Protein AF-A0A483LR30-F1 (afdb_monomer)

InterPro domains:
  IPR036388 Winged helix-like DNA-binding domain superfamily [G3DSA:1.10.10.10] (93-154)
  IPR036390 Winged helix DNA-binding domain superfamily [SSF46785] (92-152)

Mean predicted aligned error: 18.14 Å

Sequence (198 aa):
MDALKQRIIQFVRENQPVTEERMRTSLGLSVNQCRAYRKQMKATGQLFIANGSGCFISQADFEDWLRNGGGHEKMKSIGGMGGRGQTPDREQRRLIIEYLTNQTEPSTAKEIYKACHINQKSAYRILASLLEDGTIGSDGKRVGRRYVLDADSVYCDFDDRDKPIKAFVKYNPRRNGVVQAYMNSPARQRIMMIYGRC

pLDDT: mean 77.75, std 14.6, range [43.03, 92.94]

Nearest PDB structures (foldseek):
  6j05-assembly1_A  TM=7.141E-01  e=4.856E-02  Acidithiobacillus ferrooxidans
  1lnw-assembly3_F  TM=6.576E-01  e=1.129E-01  Pseudomonas aeruginosa
  4a6d-assembly1_A  TM=6.637E-01  e=6.180E-02  Homo sapiens
  3e6m-assembly1_A  TM=5.067E-01  e=1.545E-02  Ruegeria pomeroyi
  3oop-assembly1_A-2  TM=5.395E-01  e=4.305E-02  Listeria innocua Clip11262

Foldseek 3Di:
DDPLLVVLLVVQAVDPQDALVNSCVVSVHDSVRSVVSVVVCVVVLQWDQDPPRHIHRHPVVVVVCVVVCVVVVSVVVVVVVDPPPPDVLVVLLVQLVVVQVPDPDFADLVVSCVVSVHDSVSSVVSVVVCVVVVQWDWDDDDPRITIHGDPPDDPPPPCCVPVPDPDPPPDDPVPPVPVVCVVPDPVVVVVCVVVVDD

Solvent-accessible surface area (backbone atoms only — not comparable to full-atom values): 11771 Å² total; per-residue (Å²): 132,60,71,65,59,52,51,50,50,54,53,30,68,80,44,61,65,32,45,73,65,59,52,24,67,78,68,73,45,53,73,68,57,47,51,51,51,52,53,51,34,41,75,71,64,64,30,30,74,45,86,99,67,28,31,29,55,38,66,65,58,48,51,51,38,46,73,73,42,50,50,55,53,49,51,49,51,51,57,71,68,43,71,95,80,61,68,72,59,54,57,54,48,50,44,52,49,55,52,41,72,75,44,95,62,68,40,38,66,70,57,50,20,61,74,61,73,41,58,63,72,58,41,55,53,47,52,50,51,34,45,76,70,51,46,33,44,69,75,60,74,89,74,86,35,23,39,40,63,33,92,84,40,75,83,71,76,85,66,65,83,74,58,76,75,87,61,80,75,72,86,55,76,91,76,45,60,65,63,56,51,48,73,70,27,72,68,48,53,55,50,40,70,74,72,54,82,123

Radius of gyration: 27.64 Å; Cα contacts (8 Å, |Δi|>4): 156; chains: 1; bounding box: 63×42×70 Å

Secondary structure (DSSP, 8-state):
--HHHHHHHHHHHHHSSBPHHHHHHHHT--HHHHHHHHHHHHHTTS-EEETTTEEES-HHHHHHHHHTTHHHHHHHHHHHT--TTSHHHHHHHHHHHHHHHT-SSPEEHHHHHHHTT--HHHHHHHHHHHHHTTSEEE-SSSSS-EEEE-TT-------GGGS---------TTT-HHHHHHHT-HHHHHHHHHH---

Structure (mmCIF, N/CA/C/O backbone):
data_AF-A0A483LR30-F1
#
_entry.id   AF-A0A483LR30-F1
#
loop_
_atom_site.group_PDB
_atom_site.id
_atom_site.type_symbol
_atom_site.label_atom_id
_atom_site.label_alt_id
_atom_site.label_comp_id
_atom_site.label_asym_id
_atom_site.label_entity_id
_atom_site.label_seq_id
_atom_site.pdbx_PDB_ins_code
_atom_site.Cartn_x
_atom_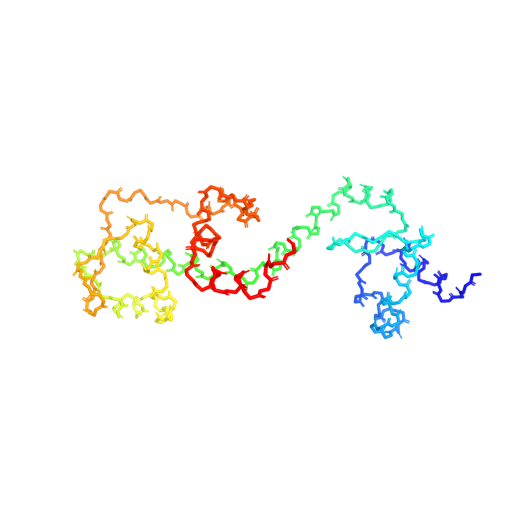site.Cartn_y
_atom_site.Cartn_z
_atom_site.occupancy
_atom_site.B_iso_or_equiv
_atom_site.auth_seq_id
_atom_site.auth_comp_id
_atom_site.auth_asym_id
_atom_site.auth_atom_id
_atom_site.pdbx_PDB_model_num
ATOM 1 N N . MET A 1 1 ? 25.259 -0.276 -29.993 1.00 59.34 1 MET A N 1
ATOM 2 C CA . MET A 1 1 ? 24.582 -0.167 -28.679 1.00 59.34 1 MET A CA 1
ATOM 3 C C . MET A 1 1 ? 25.258 0.946 -27.899 1.00 59.34 1 MET A C 1
ATOM 5 O O . MET A 1 1 ? 26.475 1.009 -27.936 1.00 59.34 1 MET A O 1
ATOM 9 N N . ASP A 1 2 ? 24.489 1.821 -27.253 1.00 82.62 2 ASP A N 1
ATOM 10 C CA . ASP A 1 2 ? 25.010 2.918 -26.423 1.00 82.62 2 ASP A CA 1
ATOM 11 C C . ASP A 1 2 ? 25.738 2.362 -25.178 1.00 82.62 2 ASP A C 1
ATOM 13 O O . ASP A 1 2 ? 25.225 1.446 -24.527 1.00 82.62 2 ASP A O 1
ATOM 17 N N . ALA A 1 3 ? 26.926 2.885 -24.858 1.00 86.75 3 ALA A N 1
ATOM 18 C CA . ALA A 1 3 ? 27.791 2.388 -23.780 1.00 86.75 3 ALA A CA 1
ATOM 19 C C . ALA A 1 3 ? 27.086 2.424 -22.413 1.00 86.75 3 ALA A C 1
ATOM 21 O O . ALA A 1 3 ? 27.241 1.522 -21.585 1.00 86.75 3 ALA A O 1
ATOM 22 N N . LEU A 1 4 ? 26.227 3.425 -22.198 1.00 86.75 4 LEU A N 1
ATOM 23 C CA . LEU A 1 4 ? 25.435 3.531 -20.977 1.00 86.75 4 LEU A CA 1
ATOM 24 C C . LEU A 1 4 ? 24.368 2.431 -20.879 1.00 86.75 4 LEU A C 1
ATOM 26 O O . LEU A 1 4 ? 24.149 1.876 -19.802 1.00 86.75 4 LEU A O 1
ATOM 30 N N . LYS A 1 5 ? 23.736 2.062 -22.000 1.00 86.88 5 LYS A N 1
ATOM 31 C CA . LYS A 1 5 ? 22.746 0.973 -22.043 1.00 86.88 5 LYS A CA 1
ATOM 32 C C . LYS A 1 5 ? 23.391 -0.372 -21.723 1.00 86.88 5 LYS A C 1
ATOM 34 O O . LYS A 1 5 ? 22.809 -1.151 -20.975 1.00 86.88 5 LYS A O 1
ATOM 39 N N . GLN A 1 6 ? 24.605 -0.623 -22.217 1.00 88.75 6 GLN A N 1
ATOM 40 C CA . GLN A 1 6 ? 25.364 -1.829 -21.866 1.00 88.75 6 GLN A CA 1
ATOM 41 C C . GLN A 1 6 ? 25.716 -1.868 -20.377 1.00 88.75 6 GLN A C 1
ATOM 43 O O . GLN A 1 6 ? 25.539 -2.901 -19.737 1.00 88.75 6 GLN A O 1
ATOM 48 N N . ARG A 1 7 ? 26.119 -0.732 -19.798 1.00 91.25 7 ARG A N 1
ATOM 49 C CA . ARG A 1 7 ? 26.382 -0.627 -18.357 1.00 91.25 7 ARG A CA 1
ATOM 50 C C . ARG A 1 7 ? 25.129 -0.884 -17.513 1.00 91.25 7 ARG A C 1
ATOM 52 O O . ARG A 1 7 ? 25.220 -1.559 -16.493 1.00 91.25 7 ARG A O 1
ATOM 59 N N . ILE A 1 8 ? 23.962 -0.392 -17.944 1.00 90.06 8 ILE A N 1
ATOM 60 C CA . ILE A 1 8 ? 22.673 -0.685 -17.293 1.00 90.06 8 ILE A CA 1
ATOM 61 C C . ILE A 1 8 ? 22.368 -2.185 -17.357 1.00 90.06 8 ILE A C 1
ATOM 63 O O . ILE A 1 8 ? 22.005 -2.764 -16.338 1.00 90.06 8 ILE A O 1
ATOM 67 N N . ILE A 1 9 ? 22.532 -2.820 -18.522 1.00 91.50 9 ILE A N 1
ATOM 68 C CA . ILE A 1 9 ? 22.308 -4.265 -18.692 1.00 91.50 9 ILE A CA 1
ATOM 69 C C . ILE A 1 9 ? 23.230 -5.056 -17.764 1.00 91.50 9 ILE A C 1
ATOM 71 O O . ILE A 1 9 ? 22.751 -5.913 -17.029 1.00 91.50 9 ILE A O 1
ATOM 75 N N . GLN A 1 10 ? 24.525 -4.740 -17.745 1.00 91.94 10 GLN A N 1
ATOM 76 C CA . GLN A 1 10 ? 25.486 -5.431 -16.888 1.00 91.94 10 GLN A CA 1
ATOM 77 C C . GLN A 1 10 ? 25.125 -5.282 -15.405 1.00 91.94 10 GLN A C 1
ATOM 79 O O . GLN A 1 10 ? 25.046 -6.271 -14.681 1.00 91.94 10 GLN A O 1
ATOM 84 N N . PHE A 1 11 ? 24.803 -4.058 -14.978 1.00 92.25 11 PHE A N 1
ATOM 85 C CA . PHE A 1 11 ? 24.405 -3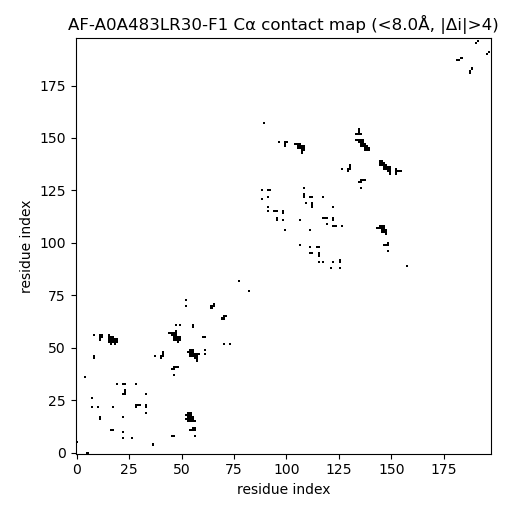.786 -13.601 1.00 92.25 11 PHE A CA 1
ATOM 86 C C . PHE A 1 11 ? 23.138 -4.541 -13.198 1.00 92.25 11 PHE A C 1
ATOM 88 O O . PHE A 1 11 ? 23.077 -5.099 -12.102 1.00 92.25 11 PHE A O 1
ATOM 95 N N . VAL A 1 12 ? 22.127 -4.566 -14.078 1.00 92.00 12 VAL A N 1
ATOM 96 C CA . VAL A 1 12 ? 20.908 -5.339 -13.837 1.00 92.00 12 VAL A CA 1
ATOM 97 C C . VAL A 1 12 ? 21.272 -6.805 -13.710 1.00 92.00 12 VAL A C 1
ATOM 99 O O . VAL A 1 12 ? 20.919 -7.385 -12.697 1.00 92.00 12 VAL A O 1
ATOM 102 N N . ARG A 1 13 ? 22.042 -7.373 -14.645 1.00 91.12 13 ARG A N 1
ATOM 103 C CA . ARG A 1 13 ? 22.407 -8.796 -14.659 1.00 91.12 13 ARG A CA 1
ATOM 104 C C . ARG A 1 13 ? 23.022 -9.278 -13.346 1.00 91.12 13 ARG A C 1
ATOM 106 O O . ARG A 1 13 ? 22.649 -10.344 -12.875 1.00 91.12 13 ARG A O 1
ATOM 113 N N . GLU A 1 14 ? 23.900 -8.477 -12.756 1.00 89.62 14 GLU A N 1
ATOM 114 C CA . GLU A 1 14 ? 24.601 -8.790 -11.505 1.00 89.62 14 GLU A CA 1
ATOM 115 C C . GLU A 1 14 ? 23.748 -8.583 -10.240 1.00 89.62 14 GLU A C 1
ATOM 117 O O . GLU A 1 14 ? 24.078 -9.117 -9.187 1.00 89.62 14 GLU A O 1
ATOM 122 N N . ASN A 1 15 ? 22.666 -7.795 -10.310 1.00 87.56 15 ASN A N 1
ATOM 123 C CA . ASN A 1 15 ? 21.936 -7.317 -9.126 1.00 87.56 15 ASN A CA 1
ATOM 124 C C . ASN A 1 15 ? 20.410 -7.525 -9.197 1.00 87.56 15 ASN A C 1
ATOM 126 O O . ASN A 1 15 ? 19.672 -6.852 -8.470 1.00 87.56 15 ASN A O 1
ATOM 130 N N . GLN A 1 16 ? 19.907 -8.401 -10.072 1.00 86.00 16 GLN A N 1
ATOM 131 C CA . GLN A 1 16 ? 18.464 -8.659 -10.203 1.00 86.00 16 GLN A CA 1
ATOM 132 C C . GLN A 1 16 ? 17.892 -9.204 -8.879 1.00 86.00 16 GLN A C 1
ATOM 134 O O . GLN A 1 16 ? 18.469 -10.142 -8.332 1.00 86.00 16 GLN A O 1
ATOM 139 N N . PRO A 1 17 ? 16.759 -8.689 -8.357 1.00 88.94 17 PRO A N 1
ATOM 140 C CA . PRO A 1 17 ? 15.949 -7.575 -8.855 1.00 88.94 17 PRO A CA 1
ATOM 141 C C . PRO A 1 17 ? 16.500 -6.185 -8.493 1.00 88.94 17 PRO A C 1
ATOM 143 O O . PRO A 1 17 ? 16.751 -5.869 -7.328 1.00 88.94 17 PRO A O 1
ATOM 146 N N . VAL A 1 18 ? 16.552 -5.282 -9.480 1.00 90.44 18 VAL A N 1
ATOM 147 C CA . VAL A 1 18 ? 17.018 -3.897 -9.274 1.00 90.44 18 VAL A CA 1
ATOM 148 C C . VAL A 1 18 ? 15.849 -2.908 -9.164 1.00 90.44 18 VAL A C 1
ATOM 150 O O . VAL A 1 18 ? 14.989 -2.843 -10.044 1.00 90.44 18 VAL A O 1
ATOM 153 N N . THR A 1 19 ? 15.823 -2.084 -8.111 1.00 90.06 19 THR A N 1
ATOM 154 C CA . THR A 1 19 ? 14.872 -0.963 -7.974 1.00 90.06 19 THR A CA 1
ATOM 155 C C . THR A 1 19 ? 15.341 0.281 -8.736 1.00 90.06 19 THR A C 1
ATOM 157 O O . THR A 1 19 ? 16.529 0.459 -8.995 1.00 90.06 19 THR A O 1
ATOM 160 N N . GLU A 1 20 ? 14.411 1.180 -9.079 1.00 87.19 20 GLU A N 1
ATOM 161 C CA . GLU A 1 20 ? 14.740 2.449 -9.755 1.00 87.19 20 GLU A CA 1
ATOM 162 C C . GLU A 1 20 ? 15.743 3.282 -8.955 1.00 87.19 20 GLU A C 1
ATOM 164 O O . GLU A 1 20 ? 16.677 3.842 -9.521 1.00 87.19 20 GLU A O 1
ATOM 169 N N . GLU A 1 21 ? 15.562 3.324 -7.636 1.00 86.88 21 GLU A N 1
ATOM 170 C CA . GLU A 1 21 ? 16.432 4.052 -6.722 1.00 86.88 21 GLU A CA 1
ATOM 171 C C . GLU A 1 21 ? 17.849 3.478 -6.711 1.00 86.88 21 GLU A C 1
ATOM 173 O O . GLU A 1 21 ? 18.806 4.224 -6.909 1.00 86.88 21 GLU A O 1
ATOM 178 N N . ARG A 1 22 ? 17.987 2.153 -6.574 1.00 88.69 22 ARG A N 1
ATOM 179 C CA . ARG A 1 22 ? 19.293 1.484 -6.584 1.00 88.69 22 ARG A CA 1
ATOM 180 C C . ARG A 1 22 ? 20.002 1.679 -7.924 1.00 88.69 22 ARG A C 1
ATOM 182 O O . ARG A 1 22 ? 21.174 2.032 -7.948 1.00 88.69 22 ARG A O 1
ATOM 189 N N . MET A 1 23 ? 19.277 1.539 -9.034 1.00 89.25 23 MET A N 1
ATOM 190 C CA . MET A 1 23 ? 19.810 1.793 -10.377 1.00 89.25 23 MET A CA 1
ATOM 191 C C . MET A 1 23 ? 20.310 3.232 -10.532 1.00 89.25 23 MET A C 1
ATOM 193 O O . MET A 1 23 ? 21.395 3.460 -11.061 1.00 89.25 23 MET A O 1
ATOM 197 N N . ARG A 1 24 ? 19.530 4.204 -10.050 1.00 91.56 24 ARG A N 1
ATOM 198 C CA . ARG A 1 24 ? 19.857 5.629 -10.125 1.00 91.56 24 ARG A CA 1
ATOM 199 C C . ARG A 1 24 ? 21.121 5.960 -9.334 1.00 91.56 24 ARG A C 1
ATOM 201 O O . ARG A 1 24 ? 22.018 6.595 -9.880 1.00 91.56 24 ARG A O 1
ATOM 208 N N . THR A 1 25 ? 21.179 5.529 -8.076 1.00 90.38 25 THR A N 1
ATOM 209 C CA . THR A 1 25 ? 22.291 5.826 -7.165 1.00 90.38 25 THR A CA 1
ATOM 210 C C . THR A 1 25 ? 23.585 5.167 -7.636 1.00 90.38 25 THR A C 1
ATOM 212 O O . THR A 1 25 ? 24.615 5.829 -7.681 1.00 90.38 25 THR A O 1
ATOM 215 N N . SER A 1 26 ? 23.538 3.902 -8.064 1.00 89.75 26 SER A N 1
ATOM 216 C CA . SER A 1 26 ? 24.737 3.176 -8.505 1.00 89.75 26 SER A CA 1
ATOM 217 C C . SER A 1 26 ? 25.282 3.647 -9.857 1.00 89.75 26 SER A C 1
ATOM 219 O O . SER A 1 26 ? 26.487 3.578 -10.088 1.00 89.75 26 SER A O 1
ATOM 221 N N . LEU A 1 27 ? 24.420 4.125 -10.760 1.00 88.81 27 LEU A N 1
ATOM 222 C CA . LEU A 1 27 ? 24.829 4.582 -12.095 1.00 88.81 27 LEU A CA 1
ATOM 223 C C . LEU A 1 27 ? 24.973 6.107 -12.206 1.00 88.81 27 LEU A C 1
ATOM 225 O O . LEU A 1 27 ? 25.323 6.597 -13.277 1.00 88.81 27 LEU A O 1
ATOM 229 N N . GLY A 1 28 ? 24.705 6.855 -11.130 1.00 89.62 28 GLY A N 1
ATOM 230 C CA . GLY A 1 28 ? 24.800 8.318 -11.112 1.00 89.62 28 GLY A CA 1
ATOM 231 C C . GLY A 1 28 ? 23.815 9.013 -12.057 1.00 89.62 28 GLY A C 1
ATOM 232 O O . GLY A 1 28 ? 24.107 10.085 -12.578 1.00 89.62 28 GLY A O 1
ATOM 233 N N . LEU A 1 29 ? 22.660 8.397 -12.323 1.00 89.06 29 LEU A N 1
ATOM 234 C CA . LEU A 1 29 ? 21.671 8.929 -13.263 1.00 89.06 29 LEU A CA 1
ATOM 235 C C . LEU A 1 29 ? 20.717 9.906 -12.571 1.00 89.06 29 LEU A C 1
ATOM 237 O O . LEU A 1 29 ? 20.402 9.771 -11.390 1.00 89.06 29 LEU A O 1
ATOM 241 N N . SER A 1 30 ? 20.170 10.866 -13.316 1.00 88.94 30 SER A N 1
ATOM 242 C CA . SER A 1 30 ? 18.988 11.595 -12.841 1.00 88.94 30 SER A CA 1
ATOM 243 C C . SER A 1 30 ? 17.737 10.705 -12.908 1.00 88.94 30 SER A C 1
ATOM 245 O O . SER A 1 30 ? 17.678 9.733 -13.668 1.00 88.94 30 SER A O 1
ATOM 247 N N . VAL A 1 31 ? 16.699 11.047 -12.136 1.00 82.75 31 VAL A N 1
ATOM 248 C CA . VAL A 1 31 ? 15.418 10.311 -12.132 1.00 82.75 31 VAL A CA 1
ATOM 249 C C . VAL A 1 31 ? 14.822 10.236 -13.543 1.00 82.75 31 VAL A C 1
ATOM 251 O O . VAL A 1 31 ? 14.442 9.161 -14.007 1.00 82.75 31 VAL A O 1
ATOM 254 N N . ASN A 1 32 ? 14.802 11.363 -14.259 1.00 86.88 32 ASN A N 1
ATOM 255 C CA . ASN A 1 32 ? 14.221 11.448 -15.600 1.00 86.88 32 ASN A CA 1
ATOM 256 C C . ASN A 1 32 ? 15.008 10.623 -16.625 1.00 86.88 32 ASN A C 1
ATOM 258 O O . ASN A 1 32 ? 14.401 9.903 -17.417 1.00 86.88 32 ASN A O 1
ATOM 262 N N . GLN A 1 33 ? 16.343 10.661 -16.572 1.00 86.31 33 GLN A N 1
ATOM 263 C CA . GLN A 1 33 ? 17.193 9.840 -17.440 1.00 86.31 33 GLN A CA 1
ATOM 264 C C . GLN A 1 33 ? 16.981 8.347 -17.176 1.00 86.31 33 GLN A C 1
ATOM 266 O O . GLN A 1 33 ? 16.758 7.588 -18.116 1.00 86.31 33 GLN A O 1
ATOM 271 N N . CYS A 1 34 ? 16.976 7.925 -15.907 1.00 87.75 34 CYS A N 1
ATOM 272 C CA . CYS A 1 34 ? 16.747 6.527 -15.536 1.00 87.75 34 CYS A CA 1
ATOM 273 C C . CYS A 1 34 ? 15.391 6.021 -16.060 1.00 87.75 34 CYS A C 1
ATOM 275 O O . CYS A 1 34 ? 15.311 4.957 -16.677 1.00 87.75 34 CYS A O 1
ATOM 277 N N . ARG A 1 35 ? 14.323 6.816 -15.907 1.00 87.88 35 ARG A N 1
ATOM 278 C CA . ARG A 1 35 ? 12.988 6.488 -16.438 1.00 87.88 35 ARG A CA 1
ATOM 279 C C . ARG A 1 35 ? 12.957 6.417 -17.961 1.00 87.88 35 ARG A C 1
ATOM 281 O O . ARG A 1 35 ? 12.355 5.490 -18.502 1.00 87.88 35 ARG A O 1
ATOM 288 N N . ALA A 1 36 ? 13.606 7.358 -18.647 1.00 88.50 36 ALA A N 1
ATOM 289 C CA . ALA A 1 36 ? 13.675 7.374 -20.104 1.00 88.50 36 ALA A CA 1
ATOM 290 C C . ALA A 1 36 ? 14.387 6.124 -20.644 1.00 88.50 36 ALA A C 1
ATOM 292 O O . ALA A 1 36 ? 13.826 5.423 -21.488 1.00 88.50 36 ALA A O 1
ATOM 293 N N . TYR A 1 37 ? 15.562 5.786 -20.102 1.00 88.62 37 TYR A N 1
ATOM 294 C CA . TYR A 1 37 ? 16.306 4.593 -20.509 1.00 88.62 37 TYR A CA 1
ATOM 295 C C . TYR A 1 37 ? 15.544 3.308 -20.201 1.00 88.62 37 TYR A C 1
ATOM 297 O O . TYR A 1 37 ? 15.400 2.469 -21.085 1.00 88.62 37 TYR A O 1
ATOM 305 N N . ARG A 1 38 ? 14.960 3.176 -19.005 1.00 89.44 38 ARG A N 1
ATOM 306 C CA . ARG A 1 38 ? 14.131 2.013 -18.648 1.00 89.44 38 ARG A CA 1
ATOM 307 C C . ARG A 1 38 ? 12.929 1.850 -19.575 1.00 89.44 38 ARG A C 1
ATOM 309 O O . ARG A 1 38 ? 12.641 0.734 -19.996 1.00 89.44 38 ARG A O 1
ATOM 316 N N . LYS A 1 39 ? 12.244 2.944 -19.929 1.00 89.62 39 LYS A N 1
ATOM 317 C CA . LYS A 1 39 ? 11.120 2.914 -20.877 1.00 89.62 39 LYS A CA 1
ATOM 318 C C . LYS A 1 39 ? 11.573 2.459 -22.265 1.00 89.62 39 LYS A C 1
ATOM 320 O O . LYS A 1 39 ? 10.926 1.595 -22.848 1.00 89.62 39 LYS A O 1
ATOM 325 N N . GLN A 1 40 ? 12.682 3.006 -22.769 1.00 90.12 40 GLN A N 1
ATOM 326 C CA . GLN A 1 40 ? 13.248 2.609 -24.061 1.00 90.12 40 GLN A CA 1
ATOM 327 C C . GLN A 1 40 ? 13.669 1.136 -24.067 1.00 90.12 40 GLN A C 1
ATOM 329 O O . GLN A 1 40 ? 13.278 0.398 -24.961 1.00 90.12 40 GLN A O 1
ATOM 334 N N . MET A 1 41 ? 14.418 0.701 -23.054 1.00 89.56 41 MET A N 1
ATOM 335 C CA . MET A 1 41 ? 14.964 -0.656 -22.959 1.00 89.56 41 MET A CA 1
ATOM 336 C C . MET A 1 41 ? 13.883 -1.712 -22.707 1.00 89.56 41 MET A C 1
ATOM 338 O O . MET A 1 41 ? 14.018 -2.847 -23.152 1.00 89.56 41 MET A O 1
ATOM 342 N N . LYS A 1 42 ? 12.777 -1.338 -22.049 1.00 90.62 42 LYS A N 1
ATOM 343 C CA . LYS A 1 42 ? 11.574 -2.175 -21.975 1.00 90.62 42 LYS A CA 1
ATOM 344 C C . LYS A 1 42 ? 10.913 -2.320 -23.346 1.00 90.62 42 LYS A C 1
ATOM 346 O O . LYS A 1 42 ? 10.532 -3.422 -23.719 1.00 90.62 42 LYS A O 1
ATOM 351 N N . ALA A 1 43 ? 10.775 -1.221 -24.091 1.00 89.00 43 ALA A N 1
ATOM 352 C CA . ALA A 1 43 ? 10.151 -1.237 -25.415 1.00 89.00 43 ALA A CA 1
ATOM 353 C C . ALA A 1 43 ? 10.948 -2.071 -26.432 1.00 89.00 43 ALA A C 1
ATOM 355 O O . ALA A 1 43 ? 10.356 -2.706 -27.295 1.00 89.00 43 ALA A O 1
ATOM 356 N N . THR A 1 44 ? 12.276 -2.104 -26.308 1.00 88.31 44 THR A N 1
ATOM 357 C CA . THR A 1 44 ? 13.167 -2.919 -27.148 1.00 88.31 44 THR A CA 1
ATOM 358 C C . THR A 1 44 ? 13.372 -4.348 -26.631 1.00 88.31 44 THR A C 1
ATOM 360 O O . THR A 1 44 ? 14.158 -5.086 -27.216 1.00 88.31 44 THR A O 1
ATOM 363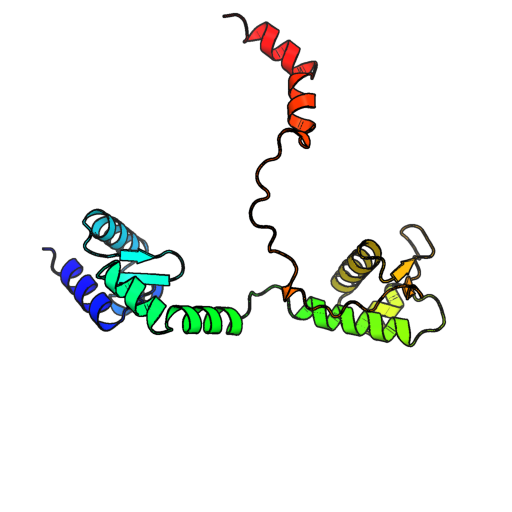 N N . GLY A 1 45 ? 12.711 -4.747 -25.536 1.00 87.06 45 GLY A N 1
ATOM 364 C CA . GLY A 1 45 ? 12.826 -6.094 -24.961 1.00 87.06 45 GLY A CA 1
ATOM 365 C C . GLY A 1 45 ? 14.170 -6.403 -24.292 1.00 87.06 45 GLY A C 1
ATOM 366 O O . GLY A 1 45 ? 14.464 -7.557 -24.012 1.00 87.06 45 GLY A O 1
ATOM 367 N N . GLN A 1 46 ? 14.996 -5.388 -24.030 1.00 88.50 46 GLN A N 1
ATOM 368 C CA . GLN A 1 46 ? 16.316 -5.542 -23.403 1.00 88.50 46 GLN A CA 1
ATOM 369 C C . GLN A 1 46 ? 16.249 -5.635 -21.876 1.00 88.50 46 GLN A C 1
ATOM 371 O O . GLN A 1 46 ? 17.218 -6.048 -21.245 1.00 88.50 46 GLN A O 1
ATOM 376 N N . LEU A 1 47 ? 15.140 -5.179 -21.289 1.00 91.38 47 LEU A N 1
ATOM 377 C CA . LEU A 1 47 ? 14.857 -5.264 -19.863 1.00 91.38 47 LEU A CA 1
ATOM 378 C C . LEU A 1 47 ? 13.406 -5.674 -19.649 1.00 91.38 47 LEU A C 1
ATOM 380 O O . LEU A 1 47 ? 12.489 -5.136 -20.276 1.00 91.38 47 LEU A O 1
ATOM 384 N N . PHE A 1 48 ? 13.194 -6.537 -18.667 1.00 90.94 48 PHE A N 1
ATOM 385 C CA . PHE A 1 48 ? 11.878 -6.869 -18.158 1.00 90.94 48 PHE A CA 1
ATOM 386 C C . PHE A 1 48 ? 11.605 -6.094 -16.865 1.00 90.94 48 PHE A C 1
ATOM 388 O O . PHE A 1 48 ? 12.336 -6.191 -15.882 1.00 90.94 48 PHE A O 1
ATOM 395 N N . ILE A 1 49 ? 10.549 -5.277 -16.858 1.00 89.00 49 ILE A N 1
ATOM 396 C CA . ILE A 1 49 ? 10.179 -4.460 -15.694 1.00 89.00 49 ILE A CA 1
ATOM 397 C C . ILE A 1 49 ? 8.868 -4.979 -15.121 1.00 89.00 49 ILE A C 1
ATOM 399 O O . ILE A 1 49 ? 7.803 -4.739 -15.699 1.00 89.00 49 ILE A O 1
ATOM 403 N N . ALA A 1 50 ? 8.961 -5.619 -13.957 1.00 86.12 50 ALA A N 1
ATOM 404 C CA . ALA A 1 50 ? 7.823 -6.064 -13.171 1.00 86.12 50 ALA A CA 1
ATOM 405 C C . ALA A 1 50 ? 7.478 -5.004 -12.118 1.00 86.12 50 ALA A C 1
ATOM 407 O O . ALA A 1 50 ? 8.282 -4.675 -11.238 1.00 86.12 50 ALA A O 1
ATOM 408 N N . ASN A 1 51 ? 6.269 -4.449 -12.210 1.00 80.25 51 ASN A N 1
ATOM 409 C CA . ASN A 1 51 ? 5.788 -3.444 -11.264 1.00 80.25 51 ASN A CA 1
ATOM 410 C C . ASN A 1 51 ? 5.798 -4.014 -9.838 1.00 80.25 51 ASN A C 1
ATOM 412 O O . ASN A 1 51 ? 5.389 -5.148 -9.617 1.00 80.25 51 ASN A O 1
ATOM 416 N N . GLY A 1 52 ? 6.308 -3.246 -8.873 1.00 75.62 52 GLY A N 1
ATOM 417 C CA . GLY A 1 52 ? 6.469 -3.693 -7.483 1.00 75.62 52 GLY A CA 1
ATOM 418 C C . GLY A 1 52 ? 7.662 -4.629 -7.244 1.00 75.62 52 GLY A C 1
ATOM 419 O O . GLY A 1 52 ? 8.255 -4.577 -6.169 1.00 75.62 52 GLY A O 1
ATOM 420 N N . SER A 1 53 ? 8.103 -5.405 -8.238 1.00 81.81 53 SER A N 1
ATOM 421 C CA . SER A 1 53 ? 9.182 -6.401 -8.096 1.00 81.81 53 SER A CA 1
ATOM 422 C C . SER A 1 53 ? 10.561 -5.887 -8.516 1.00 81.81 53 SER A C 1
ATOM 424 O O . SER A 1 53 ? 11.542 -6.220 -7.857 1.00 81.81 53 SER A O 1
ATOM 426 N N . GLY A 1 54 ? 10.642 -4.982 -9.492 1.00 87.94 54 GLY A N 1
ATOM 427 C CA . GLY A 1 54 ? 11.897 -4.366 -9.928 1.00 87.94 54 GLY A CA 1
ATOM 428 C C . GLY A 1 54 ? 12.203 -4.623 -11.401 1.00 87.94 54 GLY A C 1
ATOM 429 O O . GLY A 1 54 ? 11.308 -4.878 -12.208 1.00 87.94 54 GLY A O 1
ATOM 430 N N . CYS A 1 55 ? 13.476 -4.481 -11.754 1.00 90.62 55 CYS A N 1
ATOM 431 C CA . CYS A 1 55 ? 13.996 -4.659 -13.101 1.00 90.62 55 CYS A CA 1
ATOM 432 C C . CYS A 1 55 ? 14.810 -5.951 -13.206 1.00 90.62 55 CYS A C 1
ATOM 434 O O . CYS A 1 55 ? 15.637 -6.227 -12.334 1.00 90.62 55 CYS A O 1
ATOM 436 N N . PHE A 1 56 ? 14.591 -6.666 -14.306 1.00 92.94 56 PHE A N 1
ATOM 437 C CA . PHE A 1 56 ? 15.189 -7.943 -14.676 1.00 92.94 56 PHE A CA 1
ATOM 438 C C . PHE A 1 56 ? 15.700 -7.874 -16.121 1.00 92.94 56 PHE A C 1
ATOM 440 O O . PHE A 1 56 ? 15.335 -6.959 -16.867 1.00 92.94 56 PHE A O 1
ATOM 447 N N . ILE A 1 57 ? 16.543 -8.824 -16.518 1.00 92.88 57 ILE A N 1
ATOM 448 C CA . ILE A 1 57 ? 17.022 -8.944 -17.902 1.00 92.88 57 ILE A CA 1
ATOM 449 C C . ILE A 1 57 ? 15.919 -9.518 -18.786 1.00 92.88 57 ILE A C 1
ATOM 451 O O . ILE A 1 57 ? 15.590 -8.929 -19.813 1.00 92.88 57 ILE A O 1
ATOM 455 N N . SER A 1 58 ? 15.297 -10.611 -18.355 1.00 91.69 58 SER A N 1
ATOM 456 C CA . SER A 1 58 ? 14.237 -11.281 -19.100 1.00 91.69 58 SER A CA 1
ATO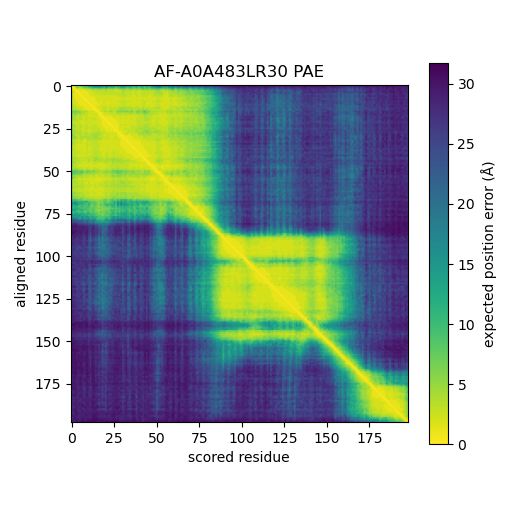M 457 C C . SER A 1 58 ? 13.041 -11.639 -18.219 1.00 91.69 58 SER A C 1
ATOM 459 O O . SER A 1 58 ? 13.084 -11.542 -16.991 1.00 91.69 58 SER A O 1
ATOM 461 N N . GLN A 1 59 ? 11.951 -12.055 -18.864 1.00 90.38 59 GLN A N 1
ATOM 462 C CA . GLN A 1 59 ? 10.803 -12.621 -18.161 1.00 90.38 59 GLN A CA 1
ATOM 463 C C . GLN A 1 59 ? 11.161 -13.951 -17.473 1.00 90.38 59 GLN A C 1
ATOM 465 O O . GLN A 1 59 ? 10.690 -14.196 -16.368 1.00 90.38 59 GLN A O 1
ATOM 470 N N . ALA A 1 60 ? 12.034 -14.764 -18.077 1.00 89.19 60 ALA A N 1
ATOM 471 C CA . ALA A 1 60 ? 12.478 -16.027 -17.490 1.00 89.19 60 ALA A CA 1
ATOM 472 C C . ALA A 1 60 ? 13.225 -15.801 -16.166 1.00 89.19 60 ALA A C 1
ATOM 474 O O . ALA A 1 60 ? 12.918 -16.456 -15.177 1.00 89.19 60 ALA A O 1
ATOM 475 N N . ASP A 1 61 ? 14.109 -14.797 -16.103 1.00 88.75 61 ASP A N 1
ATOM 476 C CA . ASP A 1 61 ? 14.823 -14.451 -14.863 1.00 88.75 61 ASP A CA 1
ATOM 477 C C . ASP A 1 61 ? 13.863 -14.016 -13.743 1.00 88.75 61 ASP A C 1
ATOM 479 O O . ASP A 1 61 ? 14.087 -14.289 -12.563 1.00 88.75 61 ASP A O 1
ATOM 483 N N . PHE A 1 62 ? 12.773 -13.332 -14.104 1.00 89.44 62 PHE A N 1
ATOM 484 C CA . PHE A 1 62 ? 11.731 -12.957 -13.152 1.00 89.44 62 PHE A CA 1
ATOM 485 C C . PHE A 1 62 ? 10.975 -14.179 -12.618 1.00 89.44 62 PHE A C 1
ATOM 487 O O . PHE A 1 62 ? 10.721 -14.266 -11.416 1.00 89.44 62 PHE A O 1
ATOM 494 N N . GLU A 1 63 ? 10.626 -15.121 -13.490 1.00 89.12 63 GLU A N 1
ATOM 495 C CA . GLU A 1 63 ? 9.943 -16.359 -13.111 1.00 89.12 63 GLU A CA 1
ATOM 496 C C . GLU A 1 63 ? 10.846 -17.269 -12.265 1.00 89.12 63 GLU A C 1
ATOM 498 O O . GLU A 1 63 ? 10.391 -17.816 -11.261 1.00 89.12 63 GLU A O 1
ATOM 503 N N . ASP A 1 64 ? 12.135 -17.367 -12.591 1.00 89.81 64 ASP A N 1
ATOM 504 C CA . ASP A 1 64 ? 13.131 -18.078 -11.782 1.00 89.81 64 ASP A CA 1
ATOM 505 C C . ASP A 1 64 ? 13.279 -17.455 -10.395 1.00 89.81 64 ASP A C 1
ATOM 507 O O . ASP A 1 64 ? 13.259 -18.159 -9.384 1.00 89.81 64 ASP A O 1
ATOM 511 N N . TRP A 1 65 ? 13.344 -16.125 -10.319 1.00 89.75 65 TRP A N 1
ATOM 512 C CA . TRP A 1 65 ? 13.379 -15.410 -9.046 1.00 89.75 65 TRP A CA 1
ATOM 513 C C . TRP A 1 65 ? 12.106 -15.623 -8.208 1.00 89.75 65 TRP A C 1
ATOM 515 O O . TRP A 1 65 ? 12.185 -15.741 -6.982 1.00 89.75 65 TRP A O 1
ATOM 525 N N . LEU A 1 66 ? 10.931 -15.714 -8.843 1.00 86.31 66 LEU A N 1
ATOM 526 C CA . LEU A 1 66 ? 9.681 -16.052 -8.157 1.00 86.31 66 LEU A CA 1
ATOM 527 C C . LEU A 1 66 ? 9.691 -17.490 -7.625 1.00 86.31 66 LEU A C 1
ATOM 529 O O . LEU A 1 66 ? 9.311 -17.708 -6.475 1.00 86.31 66 LEU A O 1
ATOM 533 N N . ARG A 1 67 ? 10.140 -18.454 -8.438 1.00 86.38 67 ARG A N 1
ATOM 534 C CA . ARG A 1 67 ? 10.192 -19.879 -8.069 1.00 86.38 67 ARG A CA 1
ATOM 535 C C . ARG A 1 67 ? 11.184 -20.158 -6.946 1.00 86.38 67 ARG A C 1
ATOM 537 O O . ARG A 1 67 ? 10.880 -20.937 -6.051 1.00 86.38 67 ARG A O 1
ATOM 544 N N . ASN A 1 68 ? 12.320 -19.467 -6.943 1.00 84.62 68 ASN A N 1
ATOM 545 C CA . ASN A 1 68 ? 13.379 -19.642 -5.948 1.00 84.62 68 ASN A CA 1
ATOM 546 C C . ASN A 1 68 ? 13.146 -18.834 -4.657 1.00 84.62 68 ASN A C 1
ATOM 548 O O . ASN A 1 68 ? 14.081 -18.575 -3.907 1.00 84.62 68 ASN A O 1
ATOM 552 N N . GLY A 1 69 ? 11.906 -18.410 -4.390 1.00 75.25 69 GLY A N 1
ATOM 553 C CA . GLY A 1 69 ? 11.519 -17.792 -3.119 1.00 75.25 69 GLY A CA 1
ATOM 554 C C . GLY A 1 69 ? 11.808 -16.294 -2.994 1.00 75.25 69 GLY A C 1
ATOM 555 O O . GLY A 1 69 ? 11.351 -15.676 -2.032 1.00 75.25 69 GLY A O 1
ATOM 556 N N . GLY A 1 70 ? 12.453 -15.661 -3.977 1.00 78.56 70 GLY A N 1
ATOM 557 C CA . GLY A 1 70 ? 12.745 -14.225 -3.946 1.00 78.56 70 GLY A CA 1
ATOM 558 C C . GLY A 1 70 ? 11.484 -13.355 -3.854 1.00 78.56 70 GLY A C 1
ATOM 559 O O . GLY A 1 70 ? 11.454 -12.352 -3.134 1.00 78.56 70 GLY A O 1
ATOM 560 N N . GLY A 1 71 ? 10.394 -13.781 -4.503 1.00 74.62 71 GLY A N 1
ATOM 561 C CA . GLY A 1 71 ? 9.072 -13.159 -4.368 1.00 74.62 71 GLY A CA 1
ATOM 562 C C . GLY A 1 71 ? 8.528 -13.201 -2.938 1.00 74.62 71 GLY A C 1
ATOM 563 O O . GLY A 1 71 ? 8.039 -12.187 -2.430 1.00 74.62 71 GLY A O 1
ATOM 564 N N . HIS A 1 72 ? 8.663 -14.349 -2.270 1.00 72.38 72 HIS A N 1
ATOM 565 C CA . HIS A 1 72 ? 8.234 -14.536 -0.886 1.00 72.38 72 HIS A CA 1
ATOM 566 C C . HIS A 1 72 ? 9.092 -13.735 0.094 1.00 72.38 72 HIS A C 1
ATOM 568 O O . HIS A 1 72 ? 8.539 -13.081 0.976 1.00 72.38 72 HIS A O 1
ATOM 574 N N . GLU A 1 73 ? 10.414 -13.711 -0.081 1.00 74.81 73 GLU A N 1
ATOM 575 C CA . GLU A 1 73 ? 11.317 -12.892 0.737 1.00 74.81 73 GLU A CA 1
ATOM 576 C C . GLU A 1 73 ? 11.008 -11.405 0.602 1.00 74.81 73 GLU A C 1
ATOM 578 O O . GLU A 1 73 ? 10.939 -10.690 1.601 1.00 74.81 73 GLU A O 1
ATOM 583 N N . LYS A 1 74 ? 10.728 -10.943 -0.621 1.00 73.00 74 LYS A N 1
ATOM 584 C CA . LYS A 1 74 ? 10.332 -9.559 -0.869 1.00 73.00 74 LYS A CA 1
ATOM 585 C C . LYS A 1 74 ? 8.982 -9.220 -0.242 1.00 73.00 74 LYS A C 1
ATOM 587 O O . LYS A 1 74 ? 8.830 -8.157 0.359 1.00 73.00 74 LYS A O 1
ATOM 592 N N . MET A 1 75 ? 7.991 -10.105 -0.353 1.00 65.44 75 MET A N 1
ATOM 593 C CA . MET A 1 75 ? 6.710 -9.925 0.336 1.00 65.44 75 MET A CA 1
ATOM 594 C C . MET A 1 75 ? 6.883 -9.933 1.857 1.00 65.44 75 MET A C 1
ATOM 596 O O . MET A 1 75 ? 6.277 -9.107 2.532 1.00 65.44 75 MET A O 1
ATOM 600 N N . LYS A 1 76 ? 7.760 -10.784 2.397 1.00 68.50 76 LYS A N 1
ATOM 601 C CA . LYS A 1 76 ? 8.103 -10.820 3.823 1.00 68.50 76 LYS A CA 1
ATOM 602 C C . LYS A 1 76 ? 8.831 -9.552 4.267 1.00 68.50 76 LYS A C 1
ATOM 604 O O . LYS A 1 76 ? 8.523 -9.040 5.335 1.00 68.50 76 LYS A O 1
ATOM 609 N N . SER A 1 77 ? 9.731 -8.992 3.456 1.00 66.31 77 SER A N 1
ATOM 610 C CA . SER A 1 77 ? 10.408 -7.727 3.768 1.00 66.31 77 SER A CA 1
ATOM 611 C C . SER A 1 77 ? 9.461 -6.529 3.682 1.00 66.31 77 SER A C 1
ATOM 613 O O . SER A 1 77 ? 9.556 -5.616 4.493 1.00 66.31 77 SER A O 1
ATOM 615 N N . ILE A 1 78 ? 8.521 -6.530 2.728 1.00 61.00 78 ILE A N 1
ATOM 616 C CA . ILE A 1 78 ? 7.468 -5.506 2.622 1.00 61.00 78 ILE A CA 1
ATOM 617 C C . ILE A 1 78 ? 6.483 -5.628 3.794 1.00 61.00 78 ILE A C 1
ATOM 619 O O . ILE A 1 78 ? 6.117 -4.617 4.388 1.00 61.00 78 ILE A O 1
ATOM 623 N N . GLY A 1 79 ? 6.100 -6.852 4.167 1.00 58.66 79 GLY A N 1
ATOM 624 C CA . GLY A 1 79 ? 5.283 -7.129 5.349 1.00 58.66 79 GLY A CA 1
ATOM 625 C C . GLY A 1 79 ? 5.990 -6.746 6.652 1.00 58.66 79 GLY A C 1
ATOM 626 O O . GLY A 1 79 ? 5.373 -6.149 7.526 1.00 58.66 79 GLY A O 1
ATOM 627 N N . GLY A 1 80 ? 7.297 -7.007 6.750 1.00 56.50 80 GLY A N 1
ATOM 628 C CA . GLY A 1 80 ? 8.145 -6.656 7.893 1.00 56.50 80 GLY A CA 1
ATOM 629 C C . GLY A 1 80 ? 8.452 -5.161 8.007 1.00 56.50 80 GLY A C 1
ATOM 630 O O . GLY A 1 80 ? 8.583 -4.654 9.114 1.00 56.50 80 GLY A O 1
ATOM 631 N N . MET A 1 81 ? 8.489 -4.427 6.888 1.00 52.34 81 MET A N 1
ATOM 632 C CA . MET A 1 81 ? 8.537 -2.957 6.891 1.00 52.34 81 MET A CA 1
ATOM 633 C C . MET A 1 81 ? 7.204 -2.311 7.291 1.00 52.34 81 MET A C 1
ATOM 635 O O . MET A 1 81 ? 7.160 -1.096 7.487 1.00 52.34 81 MET A O 1
ATOM 639 N N . GLY A 1 82 ? 6.146 -3.112 7.446 1.00 43.88 82 GLY A N 1
ATOM 640 C CA . GLY A 1 82 ? 4.825 -2.670 7.847 1.00 43.88 82 GLY A CA 1
ATOM 641 C C . GLY A 1 82 ? 4.157 -1.836 6.759 1.00 43.88 82 GLY A C 1
ATOM 642 O O . GLY A 1 82 ? 4.594 -0.739 6.406 1.00 43.88 82 GLY A O 1
ATOM 643 N N . GLY A 1 83 ? 3.001 -2.291 6.278 1.00 46.59 83 GLY A N 1
ATOM 644 C CA . GLY A 1 83 ? 2.018 -1.335 5.782 1.00 46.59 83 GLY A CA 1
ATOM 645 C C . GLY A 1 83 ? 1.796 -0.307 6.894 1.00 46.59 83 GLY A C 1
ATOM 646 O O . GLY A 1 83 ? 1.316 -0.666 7.966 1.00 46.59 83 GLY A O 1
ATOM 647 N N . ARG A 1 84 ? 2.221 0.945 6.682 1.00 46.34 84 ARG A N 1
ATOM 648 C CA . ARG A 1 84 ? 2.156 2.053 7.655 1.00 46.34 84 ARG A CA 1
ATOM 649 C C . ARG A 1 84 ? 0.707 2.471 7.964 1.00 46.34 84 ARG A C 1
ATOM 651 O O . ARG A 1 84 ? 0.346 3.625 7.758 1.00 46.34 84 ARG A O 1
ATOM 658 N N . GLY A 1 85 ? -0.147 1.551 8.412 1.00 45.69 85 GLY A N 1
ATOM 659 C CA . GLY A 1 85 ? -1.576 1.826 8.524 1.00 45.69 85 GLY A CA 1
ATOM 660 C C . GLY A 1 85 ? -2.427 0.988 9.476 1.00 45.69 85 GLY A C 1
ATOM 661 O O . GLY A 1 85 ? -3.569 1.391 9.657 1.00 45.69 85 GLY A O 1
ATOM 662 N N . GLN A 1 86 ? -1.970 -0.115 10.093 1.00 49.25 86 GLN A N 1
ATOM 663 C CA . GLN A 1 86 ? -2.927 -0.996 10.808 1.00 49.25 86 GLN A CA 1
ATOM 664 C C . GLN A 1 86 ? -2.525 -1.588 12.170 1.00 49.25 86 GLN A C 1
ATOM 666 O O . GLN A 1 86 ? -3.389 -2.146 12.838 1.00 49.25 86 GLN A O 1
ATOM 671 N N . THR A 1 87 ? -1.297 -1.433 12.663 1.00 50.09 87 THR A N 1
ATOM 672 C CA . THR A 1 87 ? -0.929 -1.945 14.000 1.00 50.09 87 THR A CA 1
ATOM 673 C C . THR A 1 87 ? -1.485 -1.154 15.196 1.00 50.09 87 THR A C 1
ATOM 675 O O . THR A 1 87 ? -1.999 -1.801 16.108 1.00 50.09 87 THR A O 1
ATOM 678 N N . PRO A 1 88 ? -1.490 0.200 15.229 1.00 58.12 88 PRO A N 1
ATOM 679 C CA . PRO A 1 88 ? -1.935 0.912 16.430 1.00 58.12 88 PRO A CA 1
ATOM 680 C C . PRO A 1 88 ? -3.441 0.773 16.685 1.00 58.12 88 PRO A C 1
ATOM 682 O O . PRO A 1 88 ? -3.872 0.876 17.825 1.00 58.12 88 PRO A O 1
ATOM 685 N N . ASP A 1 89 ? -4.249 0.511 15.652 1.00 68.81 89 ASP A N 1
ATOM 686 C CA . ASP A 1 89 ? -5.705 0.399 15.803 1.00 68.81 89 ASP A CA 1
ATOM 687 C C . ASP A 1 89 ? -6.111 -0.891 16.529 1.00 68.81 89 ASP A C 1
ATOM 689 O O . ASP A 1 89 ? -7.043 -0.879 17.328 1.00 68.81 89 ASP A O 1
ATOM 693 N N . ARG A 1 90 ? -5.383 -1.996 16.302 1.00 73.12 90 ARG A N 1
ATOM 694 C CA . ARG A 1 90 ? -5.684 -3.302 16.910 1.00 73.12 90 ARG A CA 1
ATOM 695 C C . ARG A 1 90 ? -5.402 -3.306 18.410 1.00 73.12 90 ARG A C 1
ATOM 697 O O . ARG A 1 90 ? -6.249 -3.734 19.189 1.00 73.12 90 ARG A O 1
ATOM 704 N N . GLU A 1 91 ? -4.237 -2.805 18.815 1.00 80.50 91 GLU A N 1
ATOM 705 C CA . GLU A 1 91 ? -3.869 -2.706 20.233 1.00 80.50 91 GLU A CA 1
ATOM 706 C C . GLU A 1 91 ? -4.780 -1.725 20.977 1.00 80.50 91 GLU A C 1
ATOM 708 O O . GLU A 1 91 ? -5.301 -2.051 22.041 1.00 80.50 91 GLU A O 1
ATOM 713 N N . GLN A 1 92 ? -5.062 -0.560 20.383 1.00 85.69 92 GLN A N 1
ATOM 714 C CA . GLN A 1 92 ? -5.980 0.426 20.963 1.00 85.69 92 GLN A CA 1
ATOM 715 C C . GLN A 1 92 ? -7.405 -0.125 21.104 1.00 85.69 92 GLN A C 1
ATOM 717 O O . GLN A 1 92 ? -8.061 0.119 22.116 1.00 85.69 92 GLN A O 1
ATOM 722 N N . ARG A 1 93 ? -7.877 -0.909 20.128 1.00 85.25 93 ARG A N 1
ATOM 723 C CA . ARG A 1 93 ? -9.175 -1.594 20.196 1.00 85.25 93 ARG A CA 1
ATOM 724 C C . ARG A 1 93 ? -9.208 -2.645 21.303 1.00 85.25 93 ARG A C 1
ATOM 726 O O . ARG A 1 93 ? -10.184 -2.683 22.047 1.00 85.25 93 ARG A O 1
ATOM 733 N N . ARG A 1 94 ? -8.138 -3.432 21.468 1.00 85.31 94 ARG A N 1
ATOM 734 C CA . ARG A 1 94 ? -8.007 -4.401 22.568 1.00 85.31 94 ARG A CA 1
ATOM 735 C C . ARG A 1 94 ? -8.085 -3.720 23.937 1.00 85.31 94 ARG A C 1
ATOM 737 O O . ARG A 1 94 ? -8.870 -4.163 24.765 1.00 85.31 94 ARG A O 1
ATOM 744 N N . LEU A 1 95 ? -7.337 -2.632 24.141 1.00 88.12 95 LEU A N 1
ATOM 745 C CA . LEU A 1 95 ? -7.333 -1.879 25.403 1.00 88.12 95 LEU A CA 1
ATOM 746 C C . LEU A 1 95 ? -8.715 -1.314 25.755 1.00 88.12 95 LEU A C 1
ATOM 748 O O . LEU A 1 95 ? -9.112 -1.340 26.916 1.00 88.12 95 LEU A O 1
ATOM 752 N N . ILE A 1 96 ? -9.455 -0.814 24.759 1.00 88.06 96 ILE A N 1
ATOM 753 C CA . ILE A 1 96 ? -10.815 -0.295 24.965 1.00 88.06 96 ILE A CA 1
ATOM 754 C C . ILE A 1 96 ? -11.769 -1.416 25.377 1.00 88.06 96 ILE A C 1
ATOM 756 O O . ILE A 1 96 ? -12.562 -1.225 26.294 1.00 88.06 96 ILE A O 1
ATOM 760 N N . ILE A 1 97 ? -11.697 -2.576 24.721 1.00 85.81 97 ILE A N 1
ATOM 761 C CA . ILE A 1 97 ? -12.558 -3.711 25.062 1.00 85.81 97 ILE A CA 1
ATOM 762 C C . ILE A 1 97 ? -12.218 -4.235 26.458 1.00 85.81 97 ILE A C 1
ATOM 764 O O . ILE A 1 97 ? -13.120 -4.402 27.262 1.00 85.81 97 ILE A O 1
ATOM 768 N N . GLU A 1 98 ? -10.935 -4.424 26.774 1.00 86.44 98 GLU A N 1
ATOM 769 C CA . GLU A 1 98 ? -10.489 -4.866 28.102 1.00 86.44 98 GLU A CA 1
ATOM 770 C C . GLU A 1 98 ? -10.950 -3.908 29.207 1.00 86.44 98 GLU A C 1
ATOM 772 O O . GLU A 1 98 ? -11.443 -4.344 30.246 1.00 86.44 98 GLU A O 1
ATOM 777 N N . TYR A 1 99 ? -10.862 -2.599 28.958 1.00 88.56 99 TYR A N 1
ATOM 778 C CA . TYR A 1 99 ? -11.406 -1.598 29.867 1.00 88.56 99 TYR A CA 1
ATOM 779 C C . TYR A 1 99 ? -12.916 -1.772 30.061 1.00 88.56 99 TYR A C 1
ATOM 781 O O . TYR A 1 99 ? -13.366 -1.817 31.199 1.00 88.56 99 TYR A O 1
ATOM 789 N N . LEU A 1 100 ? -13.694 -1.917 28.983 1.00 85.94 100 LEU A N 1
ATOM 790 C CA . LEU A 1 100 ? -15.149 -2.085 29.068 1.00 85.94 100 LEU A CA 1
ATOM 791 C C . LEU A 1 100 ? -15.567 -3.412 29.719 1.00 85.94 100 LEU A C 1
ATOM 793 O O . LEU A 1 100 ? -16.573 -3.430 30.416 1.00 85.94 100 LEU A O 1
ATOM 797 N N . THR A 1 101 ? -14.800 -4.492 29.552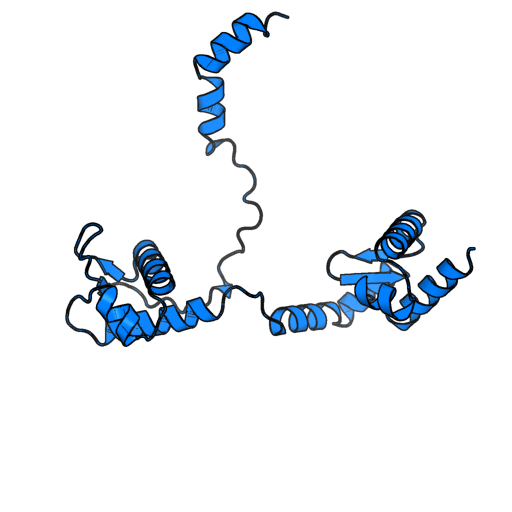 1.00 84.69 101 THR A N 1
ATOM 798 C CA . THR A 1 101 ? -15.046 -5.777 30.228 1.00 84.69 101 THR A CA 1
ATOM 799 C C . THR A 1 101 ? -14.875 -5.665 31.743 1.00 84.69 101 THR A C 1
ATOM 801 O O . THR A 1 101 ? -15.602 -6.304 32.498 1.00 84.69 101 THR A O 1
ATOM 804 N N . ASN A 1 102 ? -13.926 -4.844 32.197 1.00 83.25 102 ASN A N 1
ATOM 805 C CA . ASN A 1 102 ? -13.650 -4.640 33.620 1.00 83.25 102 ASN A CA 1
ATOM 806 C C . ASN A 1 102 ? -14.601 -3.630 34.289 1.00 83.25 102 ASN A C 1
ATOM 808 O O . ASN A 1 102 ? -14.542 -3.460 35.506 1.00 83.25 102 ASN A O 1
ATOM 812 N N . GLN A 1 103 ? -15.451 -2.939 33.523 1.00 78.56 103 GLN A N 1
ATOM 813 C CA . GLN A 1 103 ? -16.396 -1.950 34.040 1.00 78.56 103 GLN A CA 1
ATOM 814 C C . GLN A 1 103 ? -17.804 -2.544 34.119 1.00 78.56 103 GLN A C 1
ATOM 816 O O . GLN A 1 103 ? -18.353 -3.014 33.128 1.00 78.56 103 GLN A O 1
ATOM 821 N N . THR A 1 104 ? -18.420 -2.476 35.298 1.00 69.38 104 THR A N 1
ATOM 822 C CA . THR A 1 104 ? -19.820 -2.883 35.501 1.00 69.38 104 THR A CA 1
ATOM 823 C C . THR A 1 104 ? -20.815 -1.792 35.107 1.00 69.38 104 THR A C 1
ATOM 825 O O . THR A 1 104 ? -21.989 -2.084 34.895 1.00 69.38 104 THR A O 1
ATOM 828 N N . GLU A 1 105 ? -20.364 -0.537 35.004 1.00 79.00 105 GLU A N 1
ATOM 829 C CA . GLU A 1 105 ? -21.205 0.614 34.672 1.00 79.00 105 GLU A CA 1
ATOM 830 C C . GLU A 1 105 ? -20.898 1.200 33.279 1.00 79.00 105 GLU A C 1
ATOM 832 O O . GLU A 1 105 ? -19.743 1.204 32.835 1.00 79.00 105 GLU A O 1
ATOM 837 N N . PRO A 1 106 ? -21.912 1.761 32.585 1.00 82.56 106 PRO A N 1
ATOM 838 C CA . PRO A 1 106 ? -21.728 2.412 31.292 1.00 82.56 106 PRO A CA 1
ATOM 839 C C . PRO A 1 106 ? -20.730 3.573 31.355 1.00 82.56 106 PRO A C 1
ATOM 841 O O . PRO A 1 106 ? -20.979 4.590 32.004 1.00 82.56 106 PRO A O 1
ATOM 844 N N . SER A 1 107 ? -19.633 3.464 30.605 1.00 85.19 107 SER A N 1
ATOM 845 C CA . SER A 1 107 ? -18.547 4.452 30.611 1.00 85.19 107 SER A CA 1
ATOM 846 C C . SER A 1 107 ? -18.684 5.466 29.475 1.00 85.19 107 SER A C 1
ATOM 848 O O . SER A 1 107 ? -19.097 5.137 28.359 1.00 85.19 107 SER A O 1
ATOM 850 N N . THR A 1 108 ? -18.314 6.723 29.713 1.00 88.44 108 THR A N 1
ATOM 851 C CA . THR A 1 108 ? -18.284 7.748 28.659 1.00 88.44 108 THR A CA 1
ATOM 852 C C . THR A 1 108 ? -17.026 7.629 27.801 1.00 88.44 108 THR A C 1
ATOM 854 O O . THR A 1 108 ? -15.971 7.196 28.261 1.00 88.44 108 THR A O 1
ATOM 857 N N . ALA A 1 109 ? -17.078 8.124 26.556 1.00 86.12 109 ALA A N 1
ATOM 858 C CA . ALA A 1 109 ? -15.885 8.186 25.699 1.00 86.12 109 ALA A CA 1
ATOM 859 C C . ALA A 1 109 ? -14.698 8.889 26.387 1.00 86.12 109 ALA A C 1
ATOM 861 O O . ALA A 1 109 ? -13.550 8.518 26.155 1.00 86.12 109 ALA A O 1
ATOM 862 N N . LYS A 1 110 ? -14.980 9.889 27.240 1.00 88.25 110 LYS A N 1
ATOM 863 C CA . LYS A 1 110 ? -13.972 10.668 27.967 1.00 88.25 110 LYS A CA 1
ATOM 864 C C . LYS A 1 110 ? -13.213 9.858 29.006 1.00 88.25 110 LYS A C 1
ATOM 866 O O . LYS A 1 110 ? -12.005 10.040 29.137 1.00 88.25 110 LYS A O 1
ATOM 871 N N . GLU A 1 111 ? -13.911 9.000 29.732 1.00 88.69 111 GLU A N 1
ATOM 872 C CA . GLU A 1 111 ? -13.295 8.101 30.707 1.00 88.69 111 GLU A CA 1
ATOM 873 C C . GLU A 1 111 ? -12.468 7.036 29.990 1.00 88.69 111 GLU A C 1
ATOM 875 O O . GLU A 1 111 ? -11.299 6.857 30.321 1.00 88.69 111 GLU A O 1
ATOM 880 N N . ILE A 1 112 ? -13.018 6.456 28.918 1.00 89.06 112 ILE A N 1
ATOM 881 C CA . ILE A 1 112 ? -12.369 5.400 28.133 1.00 89.06 112 ILE A CA 1
ATOM 882 C C . ILE A 1 112 ? -11.028 5.874 27.553 1.00 89.06 112 ILE A C 1
ATOM 884 O O . ILE A 1 112 ? -9.997 5.249 27.788 1.00 89.06 112 ILE A O 1
ATOM 888 N N . TYR A 1 113 ? -10.986 6.997 26.821 1.00 90.44 113 TYR A N 1
ATOM 889 C CA . TYR A 1 113 ? -9.725 7.412 26.185 1.00 90.44 113 TYR A CA 1
ATOM 890 C C . TYR A 1 113 ? -8.665 7.856 27.200 1.00 90.44 113 TYR A C 1
ATOM 892 O O . TYR A 1 113 ? -7.470 7.720 26.932 1.00 90.44 113 TYR A O 1
ATOM 900 N N . LYS A 1 114 ? -9.083 8.378 28.362 1.00 91.12 114 LYS A N 1
ATOM 901 C CA . LYS A 1 114 ? -8.161 8.732 29.446 1.00 91.12 114 LYS A CA 1
ATOM 902 C C . LYS A 1 114 ? -7.590 7.491 30.121 1.00 91.12 114 LYS A C 1
ATOM 904 O O . LYS A 1 114 ? -6.384 7.449 30.328 1.00 91.12 114 LYS A O 1
ATOM 909 N N . ALA A 1 115 ? -8.434 6.507 30.427 1.00 88.56 115 ALA A N 1
ATOM 910 C CA . ALA A 1 115 ? -8.027 5.273 31.090 1.00 88.56 115 ALA A CA 1
ATOM 911 C C . ALA A 1 115 ? -7.123 4.409 30.201 1.00 88.56 115 ALA A C 1
ATOM 913 O O . ALA A 1 115 ? -6.122 3.881 30.668 1.00 88.56 115 ALA A O 1
ATOM 914 N N . CYS A 1 116 ? -7.424 4.321 28.904 1.00 88.06 116 CYS A N 1
ATOM 915 C CA . CYS A 1 116 ? -6.615 3.549 27.960 1.00 88.06 116 CYS A CA 1
ATOM 916 C C . CYS A 1 116 ? -5.374 4.309 27.445 1.00 88.06 116 CYS A C 1
ATOM 918 O O . CYS A 1 116 ? -4.628 3.760 26.639 1.00 88.06 116 CYS A O 1
ATOM 920 N N . HIS A 1 117 ? -5.164 5.571 27.848 1.00 88.62 117 HIS A N 1
ATOM 921 C CA . HIS A 1 117 ? -4.105 6.451 27.328 1.00 88.62 117 HIS A CA 1
ATOM 922 C C . HIS A 1 117 ? -4.098 6.582 25.790 1.00 88.62 117 HIS A C 1
ATOM 924 O O . HIS A 1 117 ? -3.049 6.642 25.147 1.00 88.62 117 HIS A O 1
ATOM 930 N N . ILE A 1 118 ? -5.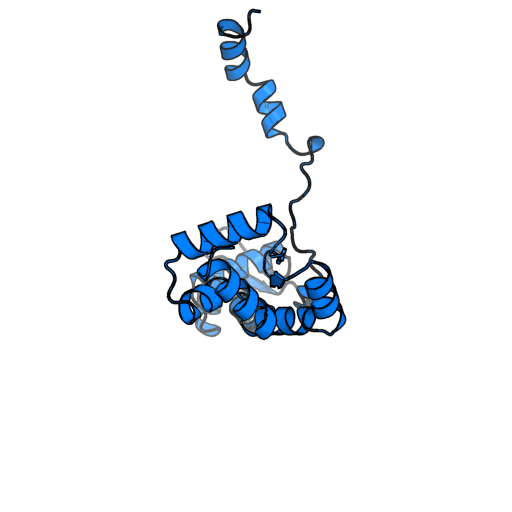287 6.657 25.183 1.00 88.38 118 ILE A N 1
ATOM 931 C CA . ILE A 1 118 ? -5.471 6.747 23.728 1.00 88.38 118 ILE A CA 1
ATOM 932 C C . ILE A 1 118 ? -5.813 8.189 23.341 1.00 88.38 118 ILE A C 1
ATOM 934 O O . ILE A 1 118 ? -6.521 8.902 24.052 1.00 88.38 118 ILE A O 1
ATOM 938 N N . ASN A 1 119 ? -5.355 8.630 22.166 1.00 88.81 119 ASN A N 1
ATOM 939 C CA . ASN A 1 119 ? -5.787 9.906 21.601 1.00 88.81 119 ASN A CA 1
ATOM 940 C C . ASN A 1 119 ? -7.318 9.929 21.437 1.00 88.81 119 ASN A C 1
ATOM 942 O O . ASN A 1 119 ? -7.893 9.037 20.810 1.00 88.81 119 ASN A O 1
ATOM 946 N N . GLN A 1 120 ? -7.962 10.992 21.923 1.00 87.75 120 GLN A N 1
ATOM 947 C CA . GLN A 1 120 ? -9.403 11.216 21.820 1.00 87.75 120 GLN A CA 1
ATOM 948 C C . GLN A 1 120 ? -9.947 10.924 20.411 1.00 87.75 120 GLN A C 1
ATOM 950 O O . GLN A 1 120 ? -10.935 10.206 20.272 1.00 87.75 120 GLN A O 1
ATOM 955 N N . LYS A 1 121 ? -9.288 11.412 19.349 1.00 85.69 121 LYS A N 1
ATOM 956 C CA . LYS A 1 121 ? -9.734 11.184 17.960 1.00 85.69 121 LYS A CA 1
ATOM 957 C C . LYS A 1 121 ? -9.730 9.698 17.580 1.00 85.69 121 LYS A C 1
ATOM 959 O O . LYS A 1 121 ? -10.659 9.238 16.916 1.00 85.69 121 LYS A O 1
ATOM 964 N N . SER A 1 122 ? -8.706 8.957 18.001 1.00 85.94 122 SER A N 1
ATOM 965 C CA . SER A 1 122 ? -8.598 7.517 17.754 1.00 85.94 122 SER A CA 1
ATOM 966 C C . SER A 1 122 ? -9.654 6.745 18.536 1.00 85.94 122 SER A C 1
ATOM 968 O O . SER A 1 122 ? -10.332 5.906 17.954 1.00 85.94 122 SER A O 1
ATOM 970 N N . ALA A 1 123 ? -9.874 7.092 19.806 1.00 87.31 123 ALA A N 1
ATOM 971 C CA . ALA A 1 123 ? -10.889 6.452 20.634 1.00 87.31 123 ALA A CA 1
ATOM 972 C C . ALA A 1 123 ? -12.305 6.622 20.058 1.00 87.31 123 ALA A C 1
ATOM 974 O O . ALA A 1 123 ? -13.026 5.639 19.933 1.00 87.31 123 ALA A O 1
ATOM 975 N N . TYR A 1 124 ? -12.691 7.827 19.614 1.00 87.94 124 TYR A N 1
ATOM 976 C CA . TYR A 1 124 ? -13.994 8.035 18.959 1.00 87.94 124 TYR A CA 1
ATOM 977 C C . TYR A 1 124 ? -14.147 7.214 17.674 1.00 87.94 124 TYR A C 1
ATOM 979 O O . TYR A 1 124 ? -15.219 6.666 17.425 1.00 87.94 124 TYR A O 1
ATOM 987 N N . ARG A 1 125 ? -13.084 7.114 16.865 1.00 86.00 125 ARG A N 1
ATOM 988 C CA . ARG A 1 125 ? -13.080 6.297 15.644 1.00 86.00 125 ARG A CA 1
ATOM 989 C C . ARG A 1 125 ? -13.257 4.810 15.960 1.00 86.00 125 ARG A C 1
ATOM 991 O O . ARG A 1 125 ? -14.063 4.152 15.311 1.00 86.00 125 ARG A O 1
ATOM 998 N N . ILE A 1 126 ? -12.530 4.299 16.953 1.00 86.88 126 ILE A N 1
ATOM 999 C CA . ILE A 1 126 ? -12.592 2.890 17.361 1.00 86.88 126 ILE A CA 1
ATOM 1000 C C . ILE A 1 126 ? -13.955 2.562 17.976 1.00 86.88 126 ILE A C 1
ATOM 1002 O O . ILE A 1 126 ? -14.559 1.566 17.597 1.00 86.88 126 ILE A O 1
ATOM 1006 N N . LEU A 1 127 ? -14.487 3.419 18.852 1.00 87.44 127 LEU A N 1
ATOM 1007 C CA . LEU A 1 127 ? -15.821 3.249 19.440 1.00 87.44 127 LEU A CA 1
ATOM 1008 C C . LEU A 1 127 ? -16.930 3.276 18.379 1.00 87.44 127 LEU A C 1
ATOM 1010 O O . LEU A 1 127 ? -17.882 2.509 18.472 1.00 87.44 127 LEU A O 1
ATOM 1014 N N . ALA A 1 128 ? -16.809 4.123 17.351 1.00 84.56 128 ALA A N 1
ATOM 1015 C CA . ALA A 1 128 ? -17.743 4.113 16.226 1.00 84.56 128 ALA A CA 1
ATOM 1016 C C . ALA A 1 128 ? -17.681 2.789 15.447 1.00 84.56 128 ALA A C 1
ATOM 1018 O O . ALA A 1 128 ? -18.725 2.210 15.171 1.00 84.56 128 ALA A O 1
ATOM 1019 N N . SER A 1 129 ? -16.477 2.278 15.165 1.00 82.31 129 SER A N 1
ATOM 1020 C CA . SER A 1 129 ? -16.311 0.970 14.516 1.00 82.31 129 SER A CA 1
ATOM 1021 C C . SER A 1 129 ? -16.865 -0.171 15.369 1.00 82.31 129 SER A C 1
ATOM 1023 O O . SER A 1 129 ? -17.523 -1.049 14.835 1.00 82.31 129 SER A O 1
ATOM 1025 N N . LEU A 1 130 ? -16.635 -0.160 16.684 1.00 83.19 130 LEU A N 1
ATOM 1026 C CA . LEU A 1 130 ? -17.149 -1.181 17.601 1.00 83.19 130 LEU A CA 1
ATOM 1027 C C . LEU A 1 130 ? -18.682 -1.169 17.694 1.00 83.19 130 LEU A C 1
ATOM 1029 O O . LEU A 1 130 ? -19.282 -2.226 17.859 1.00 83.19 130 LEU A O 1
ATOM 1033 N N . LEU A 1 1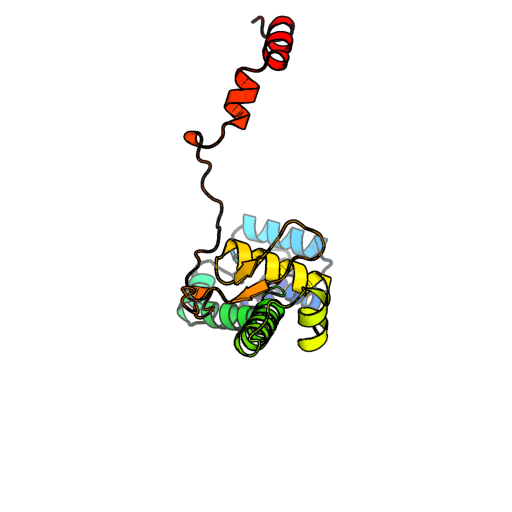31 ? -19.309 0.008 17.574 1.00 82.56 131 LEU A N 1
ATOM 1034 C CA . LEU A 1 131 ? -20.766 0.140 17.480 1.00 82.56 131 LEU A CA 1
ATOM 1035 C C . LEU A 1 131 ? -21.309 -0.390 16.149 1.00 82.56 131 LEU A C 1
ATOM 1037 O O . LEU A 1 131 ? -22.350 -1.035 16.136 1.00 82.56 131 LEU A O 1
ATOM 1041 N N . GLU A 1 132 ? -20.630 -0.103 15.034 1.00 76.06 132 GLU A N 1
ATOM 1042 C CA . GLU A 1 132 ? -21.000 -0.639 13.715 1.00 76.06 132 GLU A CA 1
ATOM 1043 C C . GLU A 1 132 ? -20.870 -2.166 13.667 1.00 76.06 132 GLU A C 1
ATOM 1045 O O . GLU A 1 132 ? -21.714 -2.833 13.073 1.00 76.06 132 GLU A O 1
ATOM 1050 N N . ASP A 1 133 ? -19.844 -2.705 14.328 1.00 72.25 133 ASP A N 1
ATOM 1051 C CA . ASP A 1 133 ? -19.584 -4.142 14.425 1.00 72.25 133 ASP A CA 1
ATOM 1052 C C . ASP A 1 133 ? -20.506 -4.850 15.444 1.00 72.25 133 ASP A C 1
ATOM 1054 O O . ASP A 1 133 ? -20.493 -6.075 15.522 1.00 72.25 133 ASP A O 1
ATOM 1058 N N . GLY A 1 134 ? -21.296 -4.104 16.230 1.00 72.62 134 GLY A N 1
ATOM 1059 C CA . GLY A 1 134 ? -22.193 -4.654 17.256 1.00 72.62 134 GLY A CA 1
ATOM 1060 C C . GLY A 1 134 ? -21.481 -5.208 18.496 1.00 72.62 134 GLY A C 1
ATOM 1061 O O . GLY A 1 134 ? -22.095 -5.899 19.296 1.00 72.62 134 GLY A O 1
ATOM 1062 N N . THR A 1 135 ? -20.188 -4.919 18.673 1.00 79.75 135 THR A N 1
ATOM 1063 C CA . THR A 1 135 ? -19.396 -5.394 19.824 1.00 79.75 135 THR A CA 1
ATOM 1064 C C . THR A 1 135 ? -19.755 -4.659 21.120 1.00 79.75 135 THR A C 1
ATOM 1066 O O . THR A 1 135 ? -19.612 -5.191 22.219 1.00 79.75 135 THR A O 1
ATOM 1069 N N . ILE A 1 136 ? -20.175 -3.397 21.002 1.00 83.94 136 ILE A N 1
ATOM 1070 C CA . ILE A 1 136 ? -20.549 -2.555 22.141 1.00 83.94 136 ILE A CA 1
ATOM 1071 C C . ILE A 1 136 ? -21.929 -1.947 21.909 1.00 83.94 136 ILE A C 1
ATOM 1073 O O . ILE A 1 136 ? -22.252 -1.526 20.799 1.00 83.94 136 ILE A O 1
ATOM 1077 N N . GLY A 1 137 ? -22.715 -1.841 22.976 1.00 80.94 137 GLY A N 1
ATOM 1078 C CA . GLY A 1 137 ? -23.960 -1.086 23.005 1.00 80.94 137 GLY A CA 1
ATOM 1079 C C . GLY A 1 137 ? -23.719 0.384 23.352 1.00 80.94 137 GLY A C 1
ATOM 1080 O O . GLY A 1 137 ? -22.693 0.753 23.933 1.00 80.94 137 GLY A O 1
ATOM 1081 N N . SER A 1 138 ? -24.677 1.254 23.016 1.00 81.88 138 SER A N 1
ATOM 1082 C CA . SER A 1 138 ? -24.646 2.646 23.478 1.00 81.88 138 SER A CA 1
ATOM 1083 C C . SER A 1 138 ? -25.997 3.159 23.949 1.00 81.88 138 SER A C 1
ATOM 1085 O O . SER A 1 138 ? -26.992 3.003 23.245 1.00 81.88 138 SER A O 1
ATOM 1087 N N . ASP A 1 139 ? -25.991 3.871 25.074 1.00 73.06 139 ASP A N 1
ATOM 1088 C CA . ASP A 1 139 ? -27.190 4.384 25.748 1.00 73.06 139 ASP A CA 1
ATOM 1089 C C . ASP A 1 139 ? -27.466 5.868 25.419 1.00 73.06 139 ASP A C 1
ATOM 1091 O O . ASP A 1 139 ? -27.606 6.720 26.291 1.00 73.06 139 ASP A O 1
ATOM 1095 N N . GLY A 1 140 ? -27.458 6.250 24.132 1.00 64.31 140 GLY A N 1
ATOM 1096 C CA . GLY A 1 140 ? -27.926 7.594 23.755 1.00 64.31 140 GLY A CA 1
ATOM 1097 C C . GLY A 1 140 ? -27.390 8.224 22.466 1.00 64.31 140 GLY A C 1
ATOM 1098 O O . GLY A 1 140 ? -26.503 7.719 21.762 1.00 64.31 140 GLY A O 1
ATOM 1099 N N . LYS A 1 141 ? -27.952 9.400 22.144 1.00 64.31 141 LYS A N 1
ATOM 1100 C CA . LYS A 1 141 ? -27.633 10.188 20.941 1.00 64.31 141 LYS A CA 1
ATOM 1101 C C . LYS A 1 141 ? -26.521 11.217 21.203 1.00 64.31 141 LYS A C 1
ATOM 1103 O O . LYS A 1 141 ? -26.681 12.126 22.002 1.00 64.31 141 LYS A O 1
ATOM 1108 N N . ARG A 1 142 ? -25.435 11.093 20.424 1.00 58.91 142 ARG A N 1
ATOM 1109 C CA . ARG A 1 142 ? -24.288 12.008 20.189 1.00 58.91 142 ARG A CA 1
ATOM 1110 C C . ARG A 1 142 ? -23.561 12.621 21.400 1.00 58.91 142 ARG A C 1
ATOM 1112 O O . ARG A 1 142 ? -22.354 12.423 21.487 1.00 58.91 142 ARG A O 1
ATOM 1119 N N . VAL A 1 143 ? -24.211 13.372 22.286 1.00 57.22 143 VAL A N 1
ATOM 1120 C CA . VAL A 1 143 ? -23.545 14.087 23.393 1.00 57.22 143 VAL A CA 1
ATOM 1121 C C . VAL A 1 143 ? -23.877 13.383 24.705 1.00 57.22 143 VAL A C 1
ATOM 1123 O O . VAL A 1 143 ? -25.044 13.201 25.022 1.00 57.22 143 VAL A O 1
ATOM 1126 N N . GLY A 1 144 ? -22.855 12.942 25.444 1.00 65.00 144 GLY A N 1
ATOM 1127 C CA . GLY A 1 144 ? -23.040 12.168 26.682 1.00 65.00 144 GLY A CA 1
ATOM 1128 C C . GLY A 1 144 ? -23.279 10.669 26.475 1.00 65.00 144 GLY A C 1
ATOM 1129 O O . GLY A 1 144 ? -23.679 9.986 27.411 1.00 65.00 144 GLY A O 1
ATOM 1130 N N . ARG A 1 145 ? -23.017 10.147 25.267 1.00 80.38 145 ARG A N 1
ATOM 1131 C CA . ARG A 1 145 ? -23.138 8.717 24.958 1.00 80.38 145 ARG A CA 1
ATOM 1132 C C . ARG A 1 145 ? -22.254 7.882 25.892 1.00 80.38 145 ARG A C 1
ATOM 1134 O O . ARG A 1 145 ? -21.041 8.107 25.956 1.00 80.38 145 ARG A O 1
ATOM 1141 N N . ARG A 1 146 ? -22.877 6.906 26.552 1.00 84.62 146 ARG A N 1
ATOM 1142 C CA . ARG A 1 146 ? -22.209 5.885 27.362 1.00 84.62 146 ARG A CA 1
ATOM 1143 C C . ARG A 1 146 ? -22.146 4.572 26.598 1.00 84.62 146 ARG A C 1
ATOM 1145 O O . ARG A 1 146 ? -23.049 4.284 25.811 1.00 84.62 146 ARG A O 1
ATOM 1152 N N . TYR A 1 147 ? -21.068 3.833 26.805 1.00 84.81 147 TYR A N 1
ATOM 1153 C CA . TYR A 1 147 ? -20.761 2.587 26.117 1.00 84.81 147 TYR A CA 1
ATOM 1154 C C . TYR A 1 147 ? -20.705 1.452 27.134 1.00 84.81 147 TYR A C 1
ATOM 1156 O O . TYR A 1 147 ? -20.145 1.620 28.218 1.00 84.81 147 TYR A O 1
ATOM 1164 N N . VAL A 1 148 ? -21.292 0.318 26.767 1.00 83.94 148 VAL A N 1
ATOM 1165 C CA . VAL A 1 148 ? -21.296 -0.928 27.543 1.00 83.94 148 VAL A CA 1
ATOM 1166 C C . VAL A 1 148 ? -20.922 -2.051 26.587 1.00 83.94 148 VAL A C 1
ATOM 1168 O O . VAL A 1 148 ? -21.252 -1.977 25.400 1.00 83.94 148 VAL A O 1
ATOM 1171 N N . LEU A 1 149 ? -20.220 -3.069 27.077 1.00 79.94 149 LEU A N 1
ATOM 1172 C CA . LEU A 1 149 ? -19.998 -4.280 26.296 1.00 79.94 149 LEU A CA 1
ATOM 1173 C C . LEU A 1 149 ? -21.347 -4.970 26.043 1.00 79.94 149 LEU A C 1
ATOM 1175 O O . LEU A 1 149 ? -22.130 -5.131 26.978 1.00 79.94 149 LEU A O 1
ATOM 1179 N N . ASP A 1 150 ? -21.637 -5.351 24.800 1.00 74.75 150 ASP A N 1
ATOM 1180 C CA . ASP A 1 150 ? -22.853 -6.120 24.537 1.00 74.75 150 ASP A CA 1
ATOM 1181 C C . ASP A 1 150 ? -22.653 -7.568 25.016 1.00 74.75 150 ASP A C 1
ATOM 1183 O O . ASP A 1 150 ? -21.630 -8.185 24.711 1.00 74.75 150 ASP A O 1
ATOM 1187 N N . ALA A 1 151 ? -23.592 -8.101 25.799 1.00 58.94 151 ALA A N 1
ATOM 1188 C CA . ALA A 1 151 ? -23.447 -9.401 26.462 1.00 58.94 151 ALA A CA 1
ATOM 1189 C C . ALA A 1 151 ? -23.445 -10.577 25.467 1.00 58.94 151 ALA A C 1
ATOM 1191 O O . ALA A 1 151 ? -22.836 -11.611 25.740 1.00 58.94 151 ALA A O 1
ATOM 1192 N N . ASP A 1 152 ? -24.062 -10.384 24.297 1.00 56.38 152 ASP A N 1
ATOM 1193 C CA . ASP A 1 152 ? -24.152 -11.381 23.223 1.00 56.38 152 ASP A CA 1
ATOM 1194 C C . ASP A 1 152 ? -23.039 -11.234 22.168 1.00 56.38 152 ASP A C 1
ATOM 1196 O O . ASP A 1 152 ? -22.968 -11.997 21.198 1.00 56.38 152 ASP A O 1
ATOM 1200 N N . SER A 1 153 ? -22.137 -10.260 22.337 1.00 53.62 153 SER A N 1
ATOM 1201 C CA . SER A 1 153 ? -21.020 -10.047 21.422 1.00 53.62 153 SER A CA 1
ATOM 1202 C C . SER A 1 153 ? -19.979 -11.156 21.589 1.00 53.62 153 SER A C 1
ATOM 1204 O O . SER A 1 153 ? -19.142 -11.118 22.494 1.00 53.62 153 SER A O 1
ATOM 1206 N N . VAL A 1 154 ? -19.951 -12.101 20.644 1.00 51.28 154 VAL A N 1
ATOM 1207 C CA . VAL A 1 154 ? -18.812 -13.006 20.450 1.00 51.28 154 VAL A CA 1
ATOM 1208 C C . VAL A 1 154 ? -17.561 -12.145 20.291 1.00 51.28 154 VAL A C 1
ATOM 1210 O O . VAL A 1 154 ? -17.475 -11.326 19.379 1.00 51.28 154 VAL A O 1
ATOM 1213 N N . TYR A 1 155 ? -16.597 -12.297 21.198 1.00 48.31 155 TYR A N 1
ATOM 1214 C CA . TYR A 1 155 ? -15.290 -11.662 21.082 1.00 48.31 155 TYR A CA 1
ATOM 1215 C C . TYR A 1 155 ? -14.629 -12.179 19.798 1.00 48.31 155 TYR A C 1
ATOM 1217 O O . TYR A 1 155 ? -14.039 -13.258 19.774 1.00 48.31 155 TYR A O 1
ATOM 1225 N N . CYS A 1 156 ? -14.801 -11.450 18.698 1.00 44.44 156 CYS A N 1
ATOM 1226 C CA . CYS A 1 156 ? -14.192 -11.793 17.426 1.00 44.44 156 CYS A CA 1
ATOM 1227 C C . CYS A 1 156 ? -12.691 -11.573 17.579 1.00 44.44 156 CYS A C 1
ATOM 1229 O O . CYS A 1 156 ? -12.239 -10.431 17.683 1.00 44.44 156 CYS A O 1
ATOM 1231 N N . ASP A 1 157 ? -11.920 -12.657 17.609 1.00 43.03 157 ASP A N 1
ATOM 1232 C CA . ASP A 1 157 ? -10.475 -12.576 17.469 1.00 43.03 157 ASP A CA 1
ATOM 1233 C C . ASP A 1 157 ? -10.176 -11.745 16.212 1.00 43.03 157 ASP A C 1
ATOM 1235 O O . ASP A 1 157 ? -10.644 -12.059 15.115 1.00 43.03 157 ASP A O 1
ATOM 1239 N N . PHE A 1 158 ? -9.502 -10.605 16.383 1.00 49.72 158 PHE A N 1
ATOM 1240 C CA . PHE A 1 158 ? -9.306 -9.603 15.329 1.00 49.72 158 PHE A CA 1
ATOM 1241 C C . PHE A 1 158 ? -8.239 -10.045 14.321 1.00 49.72 158 PHE A C 1
ATOM 1243 O O . PHE A 1 158 ? -7.347 -9.271 13.960 1.00 49.72 158 PHE A O 1
ATOM 1250 N N . ASP A 1 159 ? -8.296 -11.298 13.879 1.00 43.16 159 ASP A N 1
ATOM 1251 C CA . ASP A 1 159 ? -7.573 -11.764 12.713 1.00 43.16 159 ASP A CA 1
ATOM 1252 C C . ASP A 1 159 ? -8.297 -11.244 11.463 1.00 43.16 159 ASP A C 1
ATOM 1254 O O . ASP A 1 159 ? -9.025 -11.932 10.758 1.00 43.16 159 ASP A O 1
ATOM 1258 N N . ASP A 1 160 ? -8.033 -9.973 11.144 1.00 47.81 160 ASP A N 1
ATOM 1259 C CA . ASP A 1 160 ? -8.396 -9.322 9.873 1.00 47.81 160 ASP A CA 1
ATOM 1260 C C . ASP A 1 160 ? -7.726 -10.002 8.649 1.00 47.81 160 ASP A C 1
ATOM 1262 O O . ASP A 1 160 ? -7.846 -9.519 7.523 1.00 47.81 160 ASP A O 1
ATOM 1266 N N . ARG A 1 161 ? -7.031 -11.134 8.853 1.00 50.47 161 ARG A N 1
ATOM 1267 C CA . ARG A 1 161 ? -6.443 -11.985 7.811 1.00 50.47 161 ARG A CA 1
ATOM 1268 C C . ARG A 1 161 ? -7.493 -12.582 6.870 1.00 50.47 161 ARG A C 1
ATOM 1270 O O . ARG A 1 161 ? -7.160 -12.826 5.714 1.00 50.47 161 ARG A O 1
ATOM 1277 N N . ASP A 1 162 ? -8.741 -12.719 7.323 1.00 47.50 162 ASP A N 1
ATOM 1278 C CA . ASP A 1 162 ? -9.830 -13.304 6.530 1.00 47.50 162 ASP A CA 1
ATOM 1279 C C . ASP A 1 162 ? -10.779 -12.280 5.903 1.00 47.50 162 ASP A C 1
ATOM 1281 O O . ASP A 1 162 ? -11.662 -12.654 5.128 1.00 47.50 162 ASP A O 1
ATOM 1285 N N . LYS A 1 163 ? -10.617 -10.974 6.169 1.00 49.03 163 LYS A N 1
ATOM 1286 C CA . LYS A 1 163 ? -11.399 -9.984 5.422 1.00 49.03 163 LYS A CA 1
ATOM 1287 C C . LYS A 1 163 ? -10.790 -9.851 4.032 1.00 49.03 163 LYS A C 1
ATOM 1289 O O . LYS A 1 163 ? -9.671 -9.344 3.914 1.00 49.03 163 LYS A O 1
ATOM 1294 N N . PRO A 1 164 ? -11.503 -10.250 2.960 1.00 44.66 164 PRO A N 1
ATOM 1295 C CA . PRO A 1 164 ? -11.001 -10.033 1.621 1.00 44.66 164 PRO A CA 1
ATOM 1296 C C . PRO A 1 164 ? -10.749 -8.537 1.471 1.00 44.66 164 PRO A C 1
ATOM 1298 O O . PRO A 1 164 ? -11.643 -7.712 1.700 1.00 44.66 164 PRO A O 1
ATOM 1301 N N . ILE A 1 165 ? -9.508 -8.189 1.120 1.00 52.78 165 ILE A N 1
ATOM 1302 C CA . ILE A 1 165 ? -9.136 -6.836 0.716 1.00 52.78 165 ILE A CA 1
ATOM 1303 C C . ILE A 1 165 ? -10.236 -6.381 -0.239 1.00 52.78 165 ILE A C 1
ATOM 1305 O O . ILE A 1 165 ? -10.549 -7.106 -1.185 1.00 52.78 165 ILE A O 1
ATOM 1309 N N . LYS A 1 166 ? -10.846 -5.214 0.012 1.00 49.50 166 LYS A N 1
ATOM 1310 C CA . LYS A 1 166 ? -11.794 -4.576 -0.914 1.00 49.50 166 LYS A CA 1
ATOM 1311 C C . LYS A 1 166 ? -11.039 -4.166 -2.187 1.00 49.50 166 LYS A C 1
ATOM 1313 O O . LYS A 1 166 ? -10.871 -2.987 -2.478 1.00 49.50 166 LYS A O 1
ATOM 1318 N N . ALA A 1 167 ? -10.529 -5.142 -2.931 1.00 46.53 167 ALA A N 1
ATOM 1319 C CA . ALA A 1 167 ? -10.123 -4.992 -4.304 1.00 46.53 167 ALA A CA 1
ATOM 1320 C C . ALA A 1 167 ? -11.362 -4.519 -5.056 1.00 46.53 167 ALA A C 1
ATOM 1322 O O . ALA A 1 167 ? -12.450 -5.042 -4.811 1.00 46.53 167 ALA A O 1
ATOM 1323 N N . PHE A 1 168 ? -11.177 -3.487 -5.887 1.00 49.84 168 PHE A N 1
ATOM 1324 C CA . PHE A 1 168 ? -12.146 -2.922 -6.826 1.00 49.84 168 PHE A CA 1
ATOM 1325 C C . PHE A 1 168 ? -13.430 -3.747 -6.915 1.00 49.84 168 PHE A C 1
ATOM 1327 O O . PHE A 1 168 ? -13.503 -4.715 -7.674 1.00 49.84 168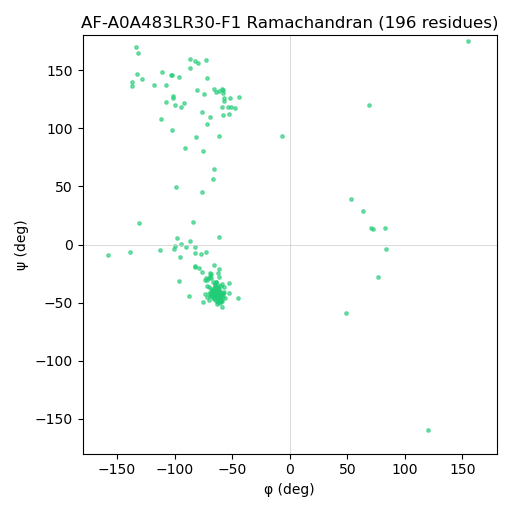 PHE A O 1
ATOM 1334 N N . VAL A 1 169 ? -14.434 -3.381 -6.111 1.00 53.62 169 VAL A N 1
ATOM 1335 C CA . VAL A 1 169 ? -15.753 -4.001 -6.221 1.00 53.62 169 VAL A CA 1
ATOM 1336 C C . VAL A 1 169 ? -16.196 -3.749 -7.655 1.00 53.62 169 VAL A C 1
ATOM 1338 O O . VAL A 1 169 ? -16.381 -2.597 -8.053 1.00 53.62 169 VAL A O 1
ATOM 1341 N N . LYS A 1 170 ? -16.277 -4.820 -8.453 1.00 51.88 170 LYS A N 1
ATOM 1342 C CA . LYS A 1 170 ? -16.652 -4.741 -9.865 1.00 51.88 170 LYS A CA 1
ATOM 1343 C C . LYS A 1 170 ? -17.957 -3.953 -9.949 1.00 51.88 170 LYS A C 1
ATOM 1345 O O . LYS A 1 170 ? -18.910 -4.270 -9.235 1.00 51.88 170 LYS A O 1
ATOM 1350 N N . TYR A 1 171 ? -17.964 -2.901 -10.767 1.00 54.12 171 TYR A N 1
ATOM 1351 C CA . TYR A 1 171 ? -19.103 -1.998 -10.910 1.00 54.12 171 TYR A CA 1
ATOM 1352 C C . TYR A 1 171 ? -20.398 -2.800 -11.085 1.00 54.12 171 TYR A C 1
ATOM 1354 O O . TYR A 1 171 ? -20.532 -3.558 -12.046 1.00 54.12 171 TYR A O 1
ATOM 1362 N N . ASN A 1 172 ? -21.330 -2.660 -10.136 1.00 64.06 172 ASN A N 1
ATOM 1363 C CA . ASN A 1 172 ? -22.623 -3.330 -10.183 1.00 64.06 172 ASN A CA 1
ATOM 1364 C C . ASN A 1 172 ? -23.701 -2.324 -10.626 1.00 64.06 172 ASN A C 1
ATOM 1366 O O . ASN A 1 172 ? -24.202 -1.567 -9.787 1.00 64.06 172 ASN A O 1
ATOM 1370 N N . PRO A 1 173 ? -24.087 -2.312 -11.916 1.00 62.12 173 PRO A N 1
ATOM 1371 C CA . PRO A 1 173 ? -25.052 -1.352 -12.446 1.00 62.12 173 PRO A CA 1
ATOM 1372 C C . PRO A 1 173 ? -26.436 -1.444 -11.789 1.00 62.12 173 PRO A C 1
ATOM 1374 O O . PRO A 1 173 ? -27.163 -0.459 -11.795 1.00 62.12 173 PRO A O 1
ATOM 1377 N N . ARG A 1 174 ? -26.795 -2.576 -11.164 1.00 61.97 174 ARG A N 1
ATOM 1378 C CA . ARG A 1 174 ? -28.088 -2.743 -10.475 1.00 61.97 174 ARG A CA 1
ATOM 1379 C C . ARG A 1 174 ? -28.158 -2.039 -9.116 1.00 61.97 174 ARG A C 1
ATOM 1381 O O . ARG A 1 174 ? -29.252 -1.739 -8.657 1.00 61.97 174 ARG A O 1
ATOM 1388 N N . ARG A 1 175 ? -27.016 -1.776 -8.463 1.00 58.84 175 ARG A N 1
ATOM 1389 C CA . ARG A 1 175 ? -26.955 -1.065 -7.164 1.00 58.84 175 ARG A CA 1
ATOM 1390 C C . ARG A 1 175 ? -26.701 0.437 -7.307 1.00 58.84 175 ARG A C 1
ATOM 1392 O O . ARG A 1 175 ? -26.812 1.160 -6.322 1.00 58.84 175 ARG A O 1
ATOM 1399 N N . ASN A 1 176 ? -26.356 0.918 -8.501 1.00 63.75 176 ASN A N 1
ATOM 1400 C CA . ASN A 1 176 ? -26.033 2.323 -8.720 1.00 63.75 176 ASN A CA 1
ATOM 1401 C C . ASN A 1 176 ? -27.274 3.142 -9.110 1.00 63.75 176 ASN A C 1
ATOM 1403 O O . ASN A 1 176 ? -27.510 3.427 -10.283 1.00 63.75 176 ASN A O 1
ATOM 1407 N N . GLY A 1 177 ? -28.049 3.560 -8.108 1.00 68.12 177 GLY A N 1
ATOM 1408 C CA . GLY A 1 177 ? -29.215 4.424 -8.315 1.00 68.12 177 GLY A CA 1
ATOM 1409 C C . GLY A 1 177 ? -28.872 5.832 -8.818 1.00 68.12 177 GLY A C 1
ATOM 1410 O O . GLY A 1 177 ? -29.739 6.497 -9.372 1.00 68.12 177 GLY A O 1
ATOM 1411 N N . VAL A 1 178 ? -27.617 6.285 -8.681 1.00 72.44 178 VAL A N 1
ATOM 1412 C CA . VAL A 1 178 ? -27.200 7.656 -9.031 1.00 72.44 178 VAL A CA 1
ATOM 1413 C C . VAL A 1 178 ? -27.259 7.891 -10.538 1.00 72.44 178 VAL A C 1
ATOM 1415 O O . VAL A 1 178 ? -27.758 8.922 -10.983 1.00 72.44 178 VAL A O 1
ATOM 1418 N N . VAL A 1 179 ? -26.804 6.922 -11.339 1.00 74.31 179 VAL A N 1
ATOM 1419 C CA . VAL A 1 179 ? -26.855 7.031 -12.806 1.00 74.31 179 VAL A CA 1
ATOM 1420 C C . VAL A 1 179 ? -28.303 7.011 -13.285 1.00 74.31 179 VAL A C 1
ATOM 1422 O O . VAL A 1 179 ? -28.677 7.843 -14.107 1.00 74.31 179 VAL A O 1
ATOM 1425 N N . GLN A 1 180 ? -29.142 6.133 -12.729 1.00 74.94 180 GLN A N 1
ATOM 1426 C CA . GLN A 1 180 ? -30.560 6.079 -13.086 1.00 74.94 180 GLN A CA 1
ATOM 1427 C C . GLN A 1 180 ? -31.303 7.362 -12.677 1.00 74.94 180 GLN A C 1
ATOM 1429 O O . GLN A 1 180 ? -32.079 7.906 -13.462 1.00 74.94 180 GLN A O 1
ATOM 1434 N N . ALA A 1 181 ? -31.021 7.891 -11.483 1.00 79.88 181 ALA A N 1
ATOM 1435 C CA . ALA A 1 181 ? -31.576 9.153 -11.003 1.00 79.88 181 ALA A CA 1
ATOM 1436 C C . ALA A 1 181 ? -31.157 10.334 -11.891 1.00 79.88 181 ALA A C 1
ATOM 1438 O O . ALA A 1 181 ? -31.983 11.183 -12.215 1.00 79.88 181 ALA A O 1
ATOM 1439 N N . TYR A 1 182 ? -29.901 10.365 -12.346 1.00 83.69 182 TYR A N 1
ATOM 1440 C CA . TYR A 1 182 ? -29.426 11.371 -13.294 1.00 83.69 182 TYR A CA 1
ATOM 1441 C C . TYR A 1 182 ? -30.104 11.244 -14.665 1.00 83.69 182 TYR A C 1
ATOM 1443 O O . TYR A 1 182 ? -30.576 12.248 -15.205 1.00 83.69 182 TYR A O 1
ATOM 1451 N N . MET A 1 183 ? -30.205 10.023 -15.207 1.00 81.88 183 MET A N 1
ATOM 1452 C CA . MET A 1 183 ? -30.862 9.756 -16.494 1.00 81.88 183 MET A CA 1
ATOM 1453 C C . MET A 1 183 ? -32.320 10.229 -16.512 1.00 81.88 183 MET A C 1
ATOM 1455 O O . MET A 1 183 ? -32.766 10.778 -17.523 1.00 81.88 183 MET A O 1
ATOM 1459 N N . ASN A 1 184 ? -33.005 10.087 -15.375 1.00 85.12 184 ASN A N 1
ATOM 1460 C CA . ASN A 1 184 ? -34.395 10.488 -15.166 1.00 85.12 184 ASN A CA 1
ATOM 1461 C C . ASN A 1 184 ? -34.556 11.937 -14.663 1.00 85.12 184 ASN A C 1
ATOM 1463 O O . ASN A 1 184 ? -35.681 12.394 -14.473 1.00 85.12 184 ASN A O 1
ATOM 1467 N N . SER A 1 185 ? -33.463 12.669 -14.420 1.00 88.38 185 SER A N 1
ATOM 1468 C CA . SER A 1 185 ? -33.537 13.998 -13.810 1.00 88.38 185 SER A CA 1
ATOM 1469 C C . SER A 1 185 ? -34.103 15.059 -14.775 1.00 88.38 185 SER A C 1
ATOM 1471 O O . SER A 1 185 ? -33.741 15.082 -15.959 1.00 88.38 185 SER A O 1
ATOM 1473 N N . PRO A 1 186 ? -34.902 16.028 -14.283 1.00 89.25 186 PRO A N 1
ATOM 1474 C CA . PRO A 1 186 ? -35.411 17.135 -15.103 1.00 89.25 186 PRO A CA 1
ATOM 1475 C C . PRO A 1 186 ? -34.300 18.026 -15.679 1.00 89.25 186 PRO A C 1
ATOM 1477 O O . PRO A 1 186 ? -34.453 18.653 -16.725 1.00 89.25 186 PRO A O 1
ATOM 1480 N N . ALA A 1 187 ? -33.154 18.107 -14.996 1.00 88.69 187 ALA A N 1
ATOM 1481 C CA . ALA A 1 187 ? -31.993 18.851 -15.475 1.00 88.69 187 ALA A CA 1
ATOM 1482 C C . ALA A 1 187 ? -31.421 18.232 -16.757 1.00 88.69 187 ALA A C 1
ATOM 1484 O O . ALA A 1 187 ? -31.197 18.946 -17.733 1.00 88.69 187 ALA A O 1
ATOM 1485 N N . ARG A 1 188 ? -31.264 16.903 -16.792 1.00 88.25 188 ARG A N 1
ATOM 1486 C CA . ARG A 1 188 ? -30.812 16.199 -17.993 1.00 88.25 188 ARG A CA 1
ATOM 1487 C C . ARG A 1 188 ? -31.809 16.343 -19.141 1.00 88.25 188 ARG A C 1
ATOM 1489 O O . ARG A 1 188 ? -31.385 16.586 -20.263 1.00 88.25 188 ARG A O 1
ATOM 1496 N N . GLN A 1 189 ? -33.112 16.247 -18.874 1.00 87.44 189 GLN A N 1
ATOM 1497 C CA . GLN A 1 189 ? -34.142 16.435 -19.907 1.00 87.44 189 GLN A CA 1
ATOM 1498 C C . GLN A 1 189 ? -34.041 17.816 -20.572 1.00 87.44 189 GLN A C 1
ATOM 1500 O O . GLN A 1 189 ? -34.072 17.908 -21.796 1.00 87.44 189 GLN A O 1
ATOM 1505 N N . ARG A 1 190 ? -33.821 18.878 -19.783 1.00 89.69 190 ARG A N 1
ATOM 1506 C CA . ARG A 1 190 ? -33.602 20.239 -20.303 1.00 89.69 190 ARG A CA 1
ATOM 1507 C C . ARG A 1 190 ? -32.335 20.352 -21.153 1.00 89.69 190 ARG A C 1
ATOM 1509 O O . ARG A 1 190 ? -32.368 20.975 -22.206 1.00 89.69 190 ARG A O 1
ATOM 1516 N N . ILE A 1 191 ? -31.242 19.713 -20.736 1.00 87.44 191 ILE A N 1
ATOM 1517 C CA . ILE A 1 191 ? -29.990 19.682 -21.512 1.00 87.44 191 ILE A CA 1
ATOM 1518 C C . ILE A 1 191 ? -30.195 18.947 -22.844 1.00 87.44 191 ILE A C 1
ATOM 1520 O O . ILE A 1 191 ? -29.789 19.450 -23.889 1.00 87.44 191 ILE A O 1
ATOM 1524 N N . MET A 1 192 ? -30.871 17.795 -22.828 1.00 88.62 192 MET A N 1
ATOM 1525 C CA . MET A 1 192 ? -31.143 17.015 -24.041 1.00 88.62 192 MET A CA 1
ATOM 1526 C C . MET A 1 192 ? -32.147 17.706 -24.974 1.00 88.62 192 MET A C 1
ATOM 1528 O O . MET A 1 192 ? -32.070 17.516 -26.180 1.00 88.62 192 MET A O 1
ATOM 1532 N N . MET A 1 193 ? -33.048 18.552 -24.467 1.00 83.56 193 MET A N 1
ATOM 1533 C CA . MET A 1 193 ? -33.899 19.393 -25.321 1.00 83.56 193 MET A CA 1
ATOM 1534 C C . MET A 1 193 ? -33.101 20.420 -26.137 1.00 83.56 193 MET A C 1
ATOM 1536 O O . MET A 1 193 ? -33.511 20.750 -27.246 1.00 83.56 193 MET A O 1
ATOM 1540 N N . ILE A 1 194 ? -31.983 20.916 -25.600 1.00 82.50 194 ILE A N 1
ATOM 1541 C CA . ILE A 1 194 ? -31.150 21.939 -26.249 1.00 82.50 194 ILE A CA 1
ATOM 1542 C C . ILE A 1 194 ? -30.110 21.291 -27.172 1.00 82.50 194 ILE A C 1
ATOM 1544 O O . ILE A 1 194 ? -29.926 21.739 -28.297 1.00 82.50 194 ILE A O 1
ATOM 1548 N N . TYR A 1 195 ? -29.450 20.227 -26.706 1.00 82.44 195 TYR A N 1
ATOM 1549 C CA . TYR A 1 195 ? -28.287 19.632 -27.379 1.00 82.44 195 TYR A CA 1
ATOM 1550 C C . TYR A 1 195 ? -28.524 18.224 -27.941 1.00 82.44 195 TYR A C 1
ATOM 1552 O O . TYR A 1 195 ? -27.634 17.660 -28.566 1.00 82.44 195 TYR A O 1
ATOM 1560 N N . GLY A 1 196 ? -29.690 17.624 -27.695 1.00 66.12 196 GLY A N 1
ATOM 1561 C CA . GLY A 1 196 ? -30.000 16.243 -28.077 1.00 66.12 196 GLY A CA 1
ATOM 1562 C C . GLY A 1 196 ? -30.792 16.093 -29.375 1.00 66.12 196 GLY A C 1
ATOM 1563 O O . GLY A 1 196 ? -31.191 14.976 -29.689 1.00 66.12 196 GLY A O 1
ATOM 1564 N N . ARG A 1 197 ? -31.049 17.182 -30.115 1.00 62.19 197 ARG A N 1
ATOM 1565 C CA . ARG A 1 197 ? -31.617 17.108 -31.470 1.00 62.19 197 ARG A CA 1
ATOM 1566 C C . ARG A 1 197 ? -30.506 16.799 -32.477 1.00 62.19 197 ARG A C 1
ATOM 1568 O O . ARG A 1 197 ? -29.870 17.721 -32.981 1.00 62.19 197 ARG A O 1
ATOM 1575 N N . CYS A 1 198 ? -30.320 15.512 -32.750 1.00 50.31 198 CYS A N 1
ATOM 1576 C CA . CYS A 1 198 ? -29.831 15.004 -34.029 1.00 50.31 198 CYS A CA 1
ATOM 1577 C C . CYS A 1 198 ? -30.957 14.186 -34.658 1.00 50.31 198 CYS A C 1
ATOM 1579 O O . CYS A 1 198 ? -31.590 13.413 -33.900 1.00 50.31 198 CYS A O 1
#

Organism: Klebsiella pneumoniae (NCBI:txid573)

=== Feature glossary ===
Legend for the data blocks above and below:

— What the protein is —

The amino-acid sequence is the protein's primary structure: the linear order of residues from the N-terminus to the C-terminus, written in one-letter code. Everything else here — the 3D coordinates, the secondary structure, the domain annotations — is ultimately a consequence of this string.

Database cross-references. InterPro integrates a dozen domain/family signature databases into unified entries with residue-range hits. GO terms attach function/process/location labels with evidence codes. CATH codes position the fold in a four-level structural taxonomy. Organism is the NCBI-taxonomy species name.

— Where its atoms are —

The mmCIF block holds the 3D Cartesian coordinates of each backbone atom (N, Cα, C, O) in ångströms. mmCIF is the PDB's canonical archive format — a tagged-loop text representation of the atomic model.

The six renders are orthographic views along the three Cartesian axes in both directions. Representation (cartoon, sticks, or surface) and color scheme (sequence-rainbow or by-chain) vary across proteins so the training set covers all the common visualization conventions.

— Local backbone conformation —

Secondary structure is the local, repeating backbone conformation. DSSP classifies it into eight states by reading the hydrogen-bond network: three helix types (H, G, I), two β types (E, B), two non-regular types (T, S), and unstructured coil (-).

SS3 is a coarse helix/strand/coil call (letters a/b/c) made by the P-SEA algorithm from inter-Cα distances and dihedrals. It is less detailed than DSSP but needs only Cα positions.

Backbone dihedral angles. Every residue except chain termini has a φ (preceding-C → N → Cα → C) and a ψ (N → Cα → C → next-N). They are reported in degrees following the IUPAC sign convention. Secondary structure is essentially a statement about which (φ, ψ) basin each residue occupies.

— Global shape and packing —

The geometric summary reports three shape descriptors. Rg (radius of gyration) measures how spread out the Cα atoms are about their centre of mass; compact globular proteins have small Rg, elongated or unfolded ones large. Cα contacts (<8 Å, |i−j|>4) count long-range residue pairs in spatial proximity — high for tightly packed folds, near zero for rods or random coil. The bounding-box extents give the protein's footprint along x, y, z in Å.

Solvent accessibility: the surface area of each residue that a 1.4 Å water probe can touch, in Å². When only backbone atoms are present the absolute values are lower than full-atom SASA (side chains contribute most of the area) and are flagged as backbone-only.

Plot images: a contact map (which residues are close in 3D, as an N×N binary image), a Ramachandran scatter (backbone torsion angles, revealing secondary-structure composition at a glance), and — for AlphaFold structures — a PAE heatmap (pairwise prediction confidence).

— Structural neighborhood —

Foldseek's 3Di representation compresses backbone geometry into a per-residue letter drawn from a learned twenty-state alphabet. It captures the t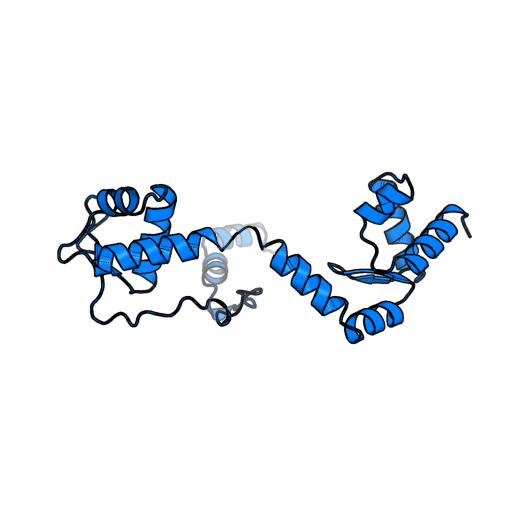ertiary interaction pattern around each residue — which residues are packed against it in space, regardless of where they are in sequence.

Structural nearest neighbors (via Foldseek easy-search vs the PDB). Reported per hit: target PDB id, E-value, and alignment TM-score. A TM-score above ~0.5 is the conventional threshold for 'same fold'.

— Confidence and disorder —

pLDDT (predicted Local Distance Difference Test) is AlphaFold's per-residue confidence score, ranging from 0 to 100. Values above 90 indicate high confidence (typically well-packed cores); 70–90 is confident; 50–70 low confidence; below 50 usually means the region is disordered or the prediction is unreliable there. AlphaFold stores pLDDT in the mmCIF B-factor column.

For experimental (PDB) structures, the B-factor (temperature factor) quantifies the positional spread of each atom in the crystal — a combination of thermal vibration and static disorder — in units of Å². High B-factors mark flexible loops or poorly resolved regions; low B-factors mark the rigid, well-ordered core.

Predicted Aligned Error (PAE) is an AlphaFold confidence matrix: entry (i, j) is the expected error in the position of residue j, in ångströms, when the prediction is superimposed on the true structure at residue i. Low PAE within a block of residues means that block is internally rigid and well-predicted; high PAE between two blocks means their relative placement is uncertain even if each block individually is confident.